Protein AF-A0A800A6G2-F1 (afdb_monomer)

Solvent-accessible surface area (backbone atoms only — not comparable to full-atom values): 13093 Å² total; per-residue (Å²): 135,82,80,78,84,62,74,68,66,66,55,62,75,76,66,74,77,81,80,86,85,76,97,71,86,69,83,71,78,74,73,66,79,80,59,84,44,60,40,28,32,47,77,92,38,82,39,51,41,90,70,74,75,76,64,84,74,12,43,24,78,76,68,32,48,29,29,45,48,84,42,50,35,36,67,46,101,91,44,66,43,62,63,62,49,65,62,49,36,51,49,38,51,52,20,25,57,74,72,68,50,78,75,92,65,54,54,68,55,53,45,49,48,55,53,53,43,38,61,72,43,68,54,45,44,28,36,36,37,45,34,42,30,35,34,54,60,70,90,63,94,70,57,87,83,27,44,68,47,45,39,34,44,50,32,67,64,78,63,86,63,41,71,60,29,71,73,73,50,78,49,68,38,80,36,93,49,61,45,75,46,77,90,82,46,67,71,89,37,49,41,53,47,63,47,55,60,55,49,54,24,42,53,49,16,51,75,72,74,23,78,34,46,45,59,28,38,97,88,69,90

Nearest PDB structures (foldseek):
  6nst-assembly1_B  TM=9.754E-01  e=5.501E-22  Pseudomonas aeruginosa PAO1
  6nst-assembly1_F  TM=9.644E-01  e=7.927E-22  Pseudomonas aeruginosa PAO1
  4whx-assembly1_C  TM=9.785E-01  e=2.371E-21  Burkholderia pseudomallei 576
  6nst-assembly1_D  TM=9.780E-01  e=1.859E-21  Pseudomonas aeruginosa PAO1
  6nst-assembly1_C  TM=9.468E-01  e=1.768E-20  Pseudomonas aeruginosa PAO1

Radius of gyration: 20.14 Å; Cα contacts (8 Å, |Δi|>4): 350; chains: 1; bounding box: 53×49×48 Å

Mean predicted aligned error: 8.99 Å

Foldseek 3Di:
DDDDDDPVVVVVVVDDDDDDDDPDPPPPPCPDDFDFFQWKDKFNDTDGRVVPDADCQFPCNVPLFKAKFKWKWAQDPVFIDTPPLLVRLVLSVVLCVQSVNDDPDDSVRSSVSQVVQCVRRVDRIWIKMKMKGFGDDDDDPDSVGTDIMIMMDITDGDDPRPPCCVVPNWFEDAFPQAQDDPVRGPSSRRGRVSCVSLVVQCVVCVVVVTRHYDHHHPVRD

Structure (mmCIF, N/CA/C/O backbone):
data_AF-A0A800A6G2-F1
#
_entry.id   AF-A0A800A6G2-F1
#
loop_
_atom_site.group_PDB
_atom_site.id
_atom_site.type_symbol
_atom_site.label_atom_id
_atom_site.label_alt_id
_atom_site.label_comp_id
_atom_site.label_asym_id
_atom_site.label_entity_id
_atom_site.label_seq_id
_atom_site.pdbx_PDB_ins_code
_atom_site.Cartn_x
_atom_site.Cartn_y
_atom_site.Cartn_z
_atom_site.occupancy
_atom_site.B_iso_or_equiv
_atom_site.auth_seq_id
_atom_site.auth_comp_id
_atom_site.auth_asym_id
_atom_site.auth_atom_id
_atom_site.pdbx_PDB_model_num
ATOM 1 N N . MET A 1 1 ? -23.386 21.291 -12.838 1.00 38.69 1 MET A N 1
ATOM 2 C CA . MET A 1 1 ? -23.951 20.194 -12.023 1.00 38.69 1 MET A CA 1
ATOM 3 C C . MET A 1 1 ? -24.293 19.035 -12.943 1.00 38.69 1 MET A C 1
ATOM 5 O O . MET A 1 1 ? -25.190 19.186 -13.762 1.00 38.69 1 MET A O 1
ATOM 9 N N . ARG A 1 2 ? -23.548 17.925 -12.886 1.00 32.41 2 ARG A N 1
ATOM 10 C CA . ARG A 1 2 ? -24.001 16.662 -13.493 1.00 32.41 2 ARG A CA 1
ATOM 11 C C . ARG A 1 2 ? -24.970 15.999 -12.506 1.00 32.41 2 ARG A C 1
ATOM 13 O O . ARG A 1 2 ? -24.696 16.072 -11.309 1.00 32.41 2 ARG A O 1
ATOM 20 N N . PRO A 1 3 ? -26.086 15.410 -12.958 1.00 36.97 3 PRO A N 1
ATOM 21 C CA . PRO A 1 3 ? -27.008 14.732 -12.058 1.00 36.97 3 PRO A CA 1
ATOM 22 C C . PRO A 1 3 ? -26.343 13.478 -11.471 1.00 36.97 3 PRO A C 1
ATOM 24 O O . PRO A 1 3 ? -25.541 12.826 -12.143 1.00 36.97 3 PRO A O 1
ATOM 27 N N . ALA A 1 4 ? -26.666 13.163 -10.216 1.00 41.50 4 ALA A N 1
ATOM 28 C CA . ALA A 1 4 ? -26.232 11.932 -9.561 1.00 41.50 4 ALA A CA 1
ATOM 29 C C . ALA A 1 4 ? -26.759 10.698 -10.328 1.00 41.50 4 ALA A C 1
ATOM 31 O O . ALA A 1 4 ? -27.860 10.761 -10.886 1.00 41.50 4 ALA A O 1
ATOM 32 N N . PRO A 1 5 ? -26.017 9.576 -10.386 1.00 40.59 5 PRO A N 1
ATOM 33 C CA . PRO A 1 5 ? -26.485 8.380 -11.076 1.00 40.59 5 PRO A CA 1
ATOM 34 C C . PRO A 1 5 ? -27.732 7.807 -10.390 1.00 40.59 5 PRO A C 1
ATOM 36 O O . PRO A 1 5 ? -27.753 7.608 -9.178 1.00 40.59 5 PRO A O 1
ATOM 39 N N . ASN A 1 6 ? -28.763 7.535 -11.191 1.00 41.91 6 ASN A N 1
ATOM 40 C CA . ASN A 1 6 ? -30.048 6.990 -10.763 1.00 41.91 6 ASN A CA 1
ATOM 41 C C . ASN A 1 6 ? -29.874 5.608 -10.089 1.00 41.91 6 ASN A C 1
ATOM 43 O O . ASN A 1 6 ? -29.235 4.715 -10.654 1.00 41.91 6 ASN A O 1
ATOM 47 N N . GLN A 1 7 ? -30.469 5.420 -8.905 1.00 37.50 7 GLN A N 1
ATOM 48 C CA . GLN A 1 7 ? -30.429 4.185 -8.101 1.00 37.50 7 GLN A CA 1
ATOM 49 C C . GLN A 1 7 ? -30.918 2.944 -8.878 1.00 37.50 7 GLN A C 1
ATOM 51 O O . GLN A 1 7 ? -30.471 1.826 -8.621 1.00 37.50 7 GLN A O 1
ATOM 56 N N . GLU A 1 8 ? -31.757 3.133 -9.899 1.00 33.22 8 GLU A N 1
ATOM 57 C CA . GLU A 1 8 ? -32.246 2.062 -10.778 1.00 33.22 8 GLU A CA 1
ATOM 58 C C . GLU A 1 8 ? -31.156 1.422 -11.658 1.00 33.22 8 GLU A C 1
ATOM 60 O O . GLU A 1 8 ? -31.283 0.258 -12.046 1.00 33.22 8 GLU A O 1
ATOM 65 N N . ALA A 1 9 ? -30.055 2.128 -11.945 1.00 36.53 9 ALA A N 1
ATOM 66 C CA . ALA A 1 9 ? -28.953 1.573 -12.735 1.00 36.53 9 ALA A CA 1
ATOM 67 C C . ALA A 1 9 ? -28.156 0.505 -11.961 1.00 36.53 9 ALA A C 1
ATOM 69 O O . ALA A 1 9 ? -27.652 -0.436 -12.570 1.00 36.53 9 ALA A O 1
ATOM 70 N N . ARG A 1 10 ? -28.096 0.599 -10.621 1.00 33.47 10 ARG A N 1
ATOM 71 C CA . ARG A 1 10 ? -27.435 -0.401 -9.758 1.00 33.47 10 ARG A CA 1
ATOM 72 C C . ARG A 1 10 ? -28.241 -1.701 -9.644 1.00 33.47 10 ARG A C 1
ATOM 74 O O . ARG A 1 10 ? -27.655 -2.775 -9.588 1.00 33.47 10 ARG A O 1
ATOM 81 N N . SER A 1 11 ? -29.571 -1.619 -9.691 1.00 32.25 11 SER A N 1
ATOM 82 C CA . SER A 1 11 ? -30.467 -2.786 -9.623 1.00 32.25 11 SER A CA 1
ATOM 83 C C . SER A 1 11 ? -30.431 -3.645 -10.899 1.00 32.25 11 SER A C 1
ATOM 85 O O . SER A 1 11 ? -30.448 -4.874 -10.833 1.00 32.25 11 SER A O 1
ATOM 87 N N . ARG A 1 12 ? -30.281 -3.027 -12.081 1.00 32.91 12 ARG A N 1
ATOM 88 C CA . ARG A 1 12 ? -30.292 -3.754 -13.367 1.00 32.91 12 ARG A CA 1
ATOM 89 C C . ARG A 1 12 ? -29.090 -4.674 -13.602 1.00 32.91 12 ARG A C 1
ATOM 91 O O . ARG A 1 12 ? -29.231 -5.634 -14.354 1.00 32.91 12 ARG A O 1
ATOM 98 N N . CYS A 1 13 ? -27.948 -4.435 -12.960 1.00 32.25 13 CYS A N 1
ATOM 99 C CA . CYS A 1 13 ? -26.792 -5.334 -13.063 1.00 32.25 13 CYS A CA 1
ATOM 100 C C . CYS A 1 13 ? -26.920 -6.598 -12.193 1.00 32.25 13 CYS A C 1
ATOM 102 O O . CYS A 1 13 ? -26.187 -7.551 -12.427 1.00 32.25 13 CYS A O 1
ATOM 104 N N . MET A 1 14 ? -27.852 -6.638 -11.230 1.00 36.59 14 MET A N 1
ATOM 105 C CA . MET A 1 14 ? -28.010 -7.771 -10.304 1.00 36.59 14 MET A CA 1
ATOM 106 C C . MET A 1 14 ? -29.085 -8.790 -10.722 1.00 36.59 14 MET A C 1
ATOM 108 O O . MET A 1 14 ? -29.272 -9.785 -10.032 1.00 36.59 14 MET A O 1
ATOM 112 N N . GLY A 1 15 ? -29.795 -8.566 -11.836 1.00 28.86 15 GLY A N 1
ATOM 113 C CA . GLY A 1 15 ? -30.972 -9.363 -12.221 1.00 28.86 15 GLY A CA 1
ATOM 114 C C . GLY A 1 15 ? -30.900 -10.093 -13.566 1.00 28.86 15 GLY A C 1
ATOM 115 O O . GLY A 1 15 ? -31.927 -10.574 -14.037 1.00 28.86 15 GLY A O 1
ATOM 116 N N . ALA A 1 16 ? -29.744 -10.158 -14.230 1.00 30.58 16 ALA A N 1
ATOM 117 C CA . ALA A 1 16 ? -29.637 -10.869 -15.504 1.00 30.58 16 ALA A CA 1
ATOM 118 C C . ALA A 1 16 ? -29.360 -12.366 -15.275 1.00 30.58 16 ALA A C 1
ATOM 120 O O . ALA A 1 16 ? -28.217 -12.765 -15.062 1.00 30.58 16 ALA A O 1
ATOM 121 N N . GLU A 1 17 ? -30.403 -13.199 -15.342 1.00 31.16 17 GLU A N 1
ATOM 122 C CA . GLU A 1 17 ? -30.247 -14.653 -15.463 1.00 31.16 17 GLU A CA 1
ATOM 123 C C . GLU A 1 17 ? -29.448 -15.000 -16.736 1.00 31.16 17 GLU A C 1
ATOM 125 O O . GLU A 1 17 ? -29.740 -14.467 -17.817 1.00 31.16 17 GLU A O 1
ATOM 130 N N . PRO A 1 18 ? -28.444 -15.893 -16.658 1.00 37.25 18 PRO A N 1
ATOM 131 C CA . PRO A 1 18 ? -27.658 -16.268 -17.820 1.00 37.25 18 PRO A CA 1
ATOM 132 C C . PRO A 1 18 ? -28.516 -17.104 -18.772 1.00 37.25 18 PRO A C 1
ATOM 134 O O . PRO A 1 18 ? -28.924 -18.225 -18.464 1.00 37.25 18 PRO A O 1
ATOM 137 N N . ARG A 1 19 ? -28.769 -16.556 -19.966 1.00 32.03 19 ARG A N 1
ATOM 138 C CA . ARG A 1 19 ? -29.317 -17.321 -21.087 1.00 32.03 19 ARG A CA 1
ATOM 139 C C . ARG A 1 19 ? -28.370 -18.482 -21.394 1.00 32.03 19 ARG A C 1
ATOM 141 O O . ARG A 1 19 ? -27.174 -18.300 -21.600 1.00 32.03 19 ARG A O 1
ATOM 148 N N . THR A 1 20 ? -28.953 -19.668 -21.391 1.00 39.38 20 THR A N 1
ATOM 149 C CA . THR A 1 20 ? -28.377 -20.974 -21.697 1.00 39.38 20 THR A CA 1
ATOM 150 C C . THR A 1 20 ? -27.464 -20.966 -22.928 1.00 39.38 20 THR A C 1
ATOM 152 O O . THR A 1 20 ? -27.876 -20.538 -24.003 1.00 39.38 20 THR A O 1
ATOM 155 N N . GLY A 1 21 ? -26.259 -21.538 -22.785 1.00 33.97 21 GLY A N 1
ATOM 156 C CA . GLY A 1 21 ? -25.499 -22.062 -23.927 1.00 33.97 21 GLY A CA 1
ATOM 157 C C . GLY A 1 21 ? -24.006 -21.738 -24.010 1.00 33.97 21 GLY A C 1
ATOM 158 O O . GLY A 1 21 ? -23.583 -21.251 -25.046 1.00 33.97 21 GLY A O 1
ATOM 159 N N . PHE A 1 22 ? -23.204 -22.042 -22.983 1.00 29.75 22 PHE A N 1
ATOM 160 C CA . PHE A 1 22 ? -21.842 -22.595 -23.133 1.00 29.75 22 PHE A CA 1
ATOM 161 C C . PHE A 1 22 ? -21.322 -22.993 -21.744 1.00 29.75 22 PHE A C 1
ATOM 163 O O . PHE A 1 22 ? -21.203 -22.150 -20.857 1.00 29.75 22 PHE A O 1
ATOM 170 N N . LEU A 1 23 ? -21.053 -24.282 -21.525 1.00 31.72 23 LEU A N 1
ATOM 171 C CA . LEU A 1 23 ? -20.482 -24.780 -20.273 1.00 31.72 23 LEU A CA 1
ATOM 172 C C . LEU A 1 23 ? -18.982 -24.433 -20.243 1.00 31.72 23 LEU A C 1
ATOM 174 O O . LEU A 1 23 ? -18.137 -25.211 -20.671 1.00 31.72 23 LEU A O 1
ATOM 178 N N . LEU A 1 24 ? -18.656 -23.236 -19.766 1.00 28.56 24 LEU A N 1
ATOM 179 C CA . LEU A 1 24 ? -17.327 -22.892 -19.271 1.00 28.56 24 LEU A CA 1
ATOM 180 C C . LEU A 1 24 ? -17.434 -22.906 -17.749 1.00 28.56 24 LEU A C 1
ATOM 182 O O . LEU A 1 24 ? -17.900 -21.943 -17.144 1.00 28.56 24 LEU A O 1
ATOM 186 N N . SER A 1 25 ? -17.041 -24.016 -17.122 1.00 27.62 25 SER A N 1
ATOM 187 C CA . SER A 1 25 ? -16.800 -24.054 -15.680 1.00 27.62 25 SER A CA 1
ATOM 188 C C . SER A 1 25 ? -15.537 -23.244 -15.383 1.00 27.62 25 SER A C 1
ATOM 190 O O . SER A 1 25 ? -14.464 -23.791 -15.138 1.00 27.62 25 SER A O 1
ATOM 192 N N . VAL A 1 26 ? -15.647 -21.921 -15.465 1.00 30.41 26 VAL A N 1
ATOM 193 C CA . VAL A 1 26 ? -14.684 -21.035 -14.827 1.00 30.41 26 VAL A CA 1
ATOM 194 C C . VAL A 1 26 ? -14.946 -21.200 -13.341 1.00 30.41 26 VAL A C 1
ATOM 196 O O . VAL A 1 26 ? -15.990 -20.785 -12.839 1.00 30.41 26 VAL A O 1
ATOM 199 N N . VAL A 1 27 ? -14.022 -21.855 -12.642 1.00 31.64 27 VAL A N 1
ATOM 200 C CA . VAL A 1 27 ? -13.899 -21.709 -11.194 1.00 31.64 27 VAL A CA 1
ATOM 201 C C . VAL A 1 27 ? -13.571 -20.236 -10.974 1.00 31.64 27 VAL A C 1
ATOM 203 O O . VAL A 1 27 ? -12.420 -19.812 -11.025 1.00 31.64 27 VAL A O 1
ATOM 206 N N . ALA A 1 28 ? -14.613 -19.418 -10.866 1.00 32.59 28 ALA A N 1
ATOM 207 C CA . ALA A 1 28 ? -14.490 -18.038 -10.467 1.00 32.59 28 ALA A CA 1
ATOM 208 C C . ALA A 1 28 ? -14.081 -18.080 -8.998 1.00 32.59 28 ALA A C 1
ATOM 210 O O . ALA A 1 28 ? -14.921 -18.239 -8.112 1.00 32.59 28 ALA A O 1
ATOM 211 N N . TYR A 1 29 ? -12.780 -17.980 -8.734 1.00 36.66 29 TYR A N 1
ATOM 212 C CA . TYR A 1 29 ? -12.320 -17.537 -7.432 1.00 36.66 29 TYR A CA 1
ATOM 213 C C . TYR A 1 29 ? -12.916 -16.148 -7.232 1.00 36.66 29 TYR A C 1
ATOM 215 O O . TYR A 1 29 ? -12.439 -15.160 -7.788 1.00 36.66 29 TYR A O 1
ATOM 223 N N . SER A 1 30 ? -14.027 -16.094 -6.503 1.00 40.12 30 SER A N 1
ATOM 224 C CA . SER A 1 30 ? -14.614 -14.858 -6.021 1.00 40.12 30 SER A CA 1
ATOM 225 C C . SER A 1 30 ? -13.627 -14.252 -5.028 1.00 40.12 30 SER A C 1
ATOM 227 O O . SER A 1 30 ? -13.769 -14.414 -3.817 1.00 40.12 30 SER A O 1
ATOM 229 N N . LEU A 1 31 ? -12.622 -13.536 -5.534 1.00 47.44 31 LEU A N 1
ATOM 230 C CA . LEU A 1 31 ? -12.112 -12.373 -4.827 1.00 47.44 31 LEU A CA 1
ATOM 231 C C . LEU A 1 31 ? -13.329 -11.455 -4.693 1.00 47.44 31 LEU A C 1
ATOM 233 O O . LEU A 1 31 ? -13.705 -10.778 -5.647 1.00 47.44 31 LEU A O 1
ATOM 237 N N . GLY A 1 32 ? -14.034 -11.587 -3.565 1.00 54.97 32 GLY A N 1
ATOM 238 C CA . GLY A 1 32 ? -15.263 -10.854 -3.300 1.00 54.97 32 GLY A CA 1
ATOM 239 C C . GLY A 1 32 ? -15.021 -9.368 -3.517 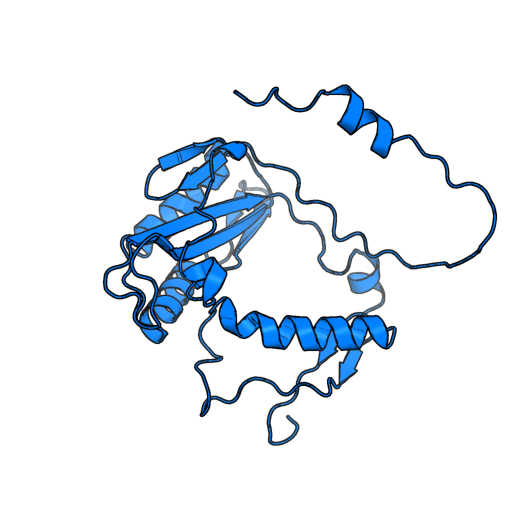1.00 54.97 32 GLY A C 1
ATOM 240 O O . GLY A 1 32 ? -13.933 -8.859 -3.228 1.00 54.97 32 GLY A O 1
ATOM 241 N N . TRP A 1 33 ? -16.021 -8.689 -4.069 1.00 60.97 33 TRP A N 1
ATOM 242 C CA . TRP A 1 33 ? -16.004 -7.237 -4.137 1.00 60.97 33 TRP A CA 1
ATOM 243 C C . TRP A 1 33 ? -15.745 -6.686 -2.733 1.00 60.97 33 TRP A C 1
ATOM 245 O O . TRP A 1 33 ? -16.233 -7.229 -1.743 1.00 60.97 33 TRP A O 1
ATOM 255 N N . MET A 1 34 ? -14.909 -5.653 -2.646 1.00 72.69 34 MET A N 1
ATOM 256 C CA . MET A 1 34 ? -14.645 -4.999 -1.371 1.00 72.69 34 MET A CA 1
ATOM 257 C C . MET A 1 34 ? -15.936 -4.333 -0.903 1.00 72.69 34 MET A C 1
ATOM 259 O O . MET A 1 34 ? -16.447 -3.447 -1.588 1.00 72.69 34 MET A O 1
ATOM 263 N N . GLU A 1 35 ? -16.443 -4.760 0.249 1.00 80.50 35 GLU A N 1
ATOM 264 C CA . GLU A 1 35 ? -17.563 -4.085 0.894 1.00 80.50 35 GLU A CA 1
ATOM 265 C C . GLU A 1 35 ? -17.062 -2.765 1.501 1.00 80.50 35 GLU A C 1
ATOM 267 O O . GLU A 1 35 ? -16.052 -2.778 2.218 1.00 80.50 35 GLU A O 1
ATOM 272 N N . PRO A 1 36 ? -17.716 -1.625 1.208 1.00 77.38 36 PRO A N 1
ATOM 273 C CA . PRO A 1 36 ? -17.354 -0.346 1.804 1.00 77.38 36 PRO A CA 1
ATOM 274 C C . PRO A 1 36 ? -17.451 -0.406 3.331 1.00 77.38 36 PRO A C 1
ATOM 276 O O . PRO A 1 36 ? -18.461 -0.856 3.873 1.00 77.38 36 PRO A O 1
ATOM 279 N N . ALA A 1 37 ? -16.424 0.077 4.031 1.00 89.50 37 ALA A N 1
ATOM 280 C CA . ALA A 1 37 ? -16.547 0.380 5.455 1.00 89.50 37 ALA A CA 1
ATOM 281 C C . ALA A 1 37 ? -17.200 1.759 5.657 1.00 89.50 37 ALA A C 1
ATOM 283 O O . ALA A 1 37 ? -17.485 2.472 4.698 1.00 89.50 37 ALA A O 1
ATOM 284 N N . SER A 1 38 ? -17.454 2.151 6.907 1.00 95.00 38 SER A N 1
ATOM 285 C CA . SER A 1 38 ? -18.063 3.456 7.208 1.00 95.00 38 SER A CA 1
ATOM 286 C C . SER A 1 38 ? -17.086 4.628 7.039 1.00 95.00 38 SER A C 1
ATOM 288 O O . SER A 1 38 ? -17.496 5.705 6.608 1.00 95.00 38 SER A O 1
ATOM 290 N N . HIS A 1 39 ? -15.802 4.418 7.347 1.00 98.00 39 HIS A N 1
ATOM 291 C CA . HIS A 1 39 ? -14.786 5.469 7.387 1.00 98.00 39 HIS A CA 1
ATOM 292 C C . HIS A 1 39 ? -13.466 5.046 6.735 1.00 98.00 39 HIS A C 1
ATOM 294 O O . HIS A 1 39 ? -13.151 3.859 6.621 1.00 98.00 39 HIS A O 1
ATOM 300 N N . ILE A 1 40 ? -12.681 6.054 6.368 1.00 98.19 40 ILE A N 1
ATOM 301 C CA . ILE A 1 40 ? -11.259 5.996 6.028 1.00 98.19 40 ILE A CA 1
ATOM 302 C C . ILE A 1 40 ? -10.536 6.959 6.967 1.00 98.19 40 ILE A C 1
ATOM 304 O O . ILE A 1 40 ? -11.069 8.013 7.307 1.00 98.19 40 ILE A O 1
ATOM 308 N N . TRP A 1 41 ? -9.320 6.619 7.384 1.00 98.69 41 TRP A N 1
ATOM 309 C CA . TRP A 1 41 ? -8.450 7.595 8.035 1.00 98.69 41 TRP A CA 1
ATOM 310 C C . TRP A 1 41 ? -7.609 8.295 6.966 1.00 98.69 41 TRP A C 1
ATOM 312 O O . TRP A 1 41 ? -6.986 7.626 6.140 1.00 98.69 41 TRP A O 1
ATOM 322 N N . SER A 1 42 ? -7.589 9.623 6.960 1.00 98.44 42 SER A N 1
ATOM 323 C CA . SER A 1 42 ? -6.904 10.448 5.967 1.00 98.44 42 SER A CA 1
ATOM 324 C C . SER A 1 42 ? -6.243 11.638 6.649 1.00 98.44 42 SER A C 1
ATOM 326 O O . SER A 1 42 ? -6.937 12.510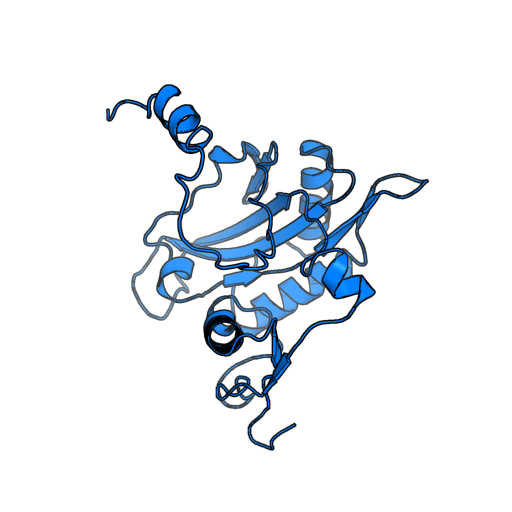 7.160 1.00 98.44 42 SER A O 1
ATOM 328 N N . ASP A 1 43 ? -4.909 11.674 6.643 1.00 98.06 43 ASP A N 1
ATOM 329 C CA . ASP A 1 43 ? -4.095 12.786 7.154 1.00 98.06 43 ASP A CA 1
ATOM 330 C C . ASP A 1 43 ? -4.568 13.359 8.506 1.00 98.06 43 ASP A C 1
ATOM 332 O O . ASP A 1 43 ? -4.687 14.570 8.682 1.00 98.06 43 ASP A O 1
ATOM 336 N N . GLY A 1 44 ? -4.795 12.482 9.486 1.00 98.00 44 GLY A N 1
ATOM 337 C CA . GLY A 1 44 ? -5.159 12.872 10.853 1.00 98.00 44 GLY A CA 1
ATOM 338 C C . GLY A 1 44 ? -6.653 12.813 11.158 1.00 98.00 44 GLY A C 1
ATOM 339 O O . GLY A 1 44 ? -7.023 12.869 12.329 1.00 98.00 44 GLY A O 1
ATOM 340 N N . GLU A 1 45 ? -7.509 12.651 10.148 1.00 98.31 45 GLU A N 1
ATOM 341 C CA . GLU A 1 45 ? -8.964 12.696 10.309 1.00 98.31 45 GLU A CA 1
ATOM 342 C C . GLU A 1 45 ? -9.642 11.389 9.881 1.00 98.31 45 GLU A C 1
ATOM 344 O O . GLU A 1 45 ? -9.226 10.727 8.932 1.00 98.31 45 GLU A O 1
ATOM 349 N N . LEU A 1 46 ? -10.725 11.022 10.572 1.00 98.62 46 LEU A N 1
ATOM 350 C CA . LEU A 1 46 ? -11.650 9.988 10.112 1.00 98.62 46 LEU A CA 1
ATOM 351 C C . LEU A 1 46 ? -12.707 10.643 9.226 1.00 98.62 46 LEU A C 1
ATOM 353 O O . LEU A 1 46 ? -13.498 11.458 9.698 1.00 98.62 46 LEU A O 1
ATOM 357 N N . ILE A 1 47 ? -12.731 10.258 7.958 1.00 98.44 47 ILE A N 1
ATOM 358 C CA . ILE A 1 47 ? -13.668 10.771 6.960 1.00 98.44 47 ILE A CA 1
ATOM 359 C C . ILE A 1 47 ? -14.607 9.654 6.492 1.00 98.44 47 ILE A C 1
ATOM 361 O O . ILE A 1 47 ? -14.230 8.479 6.568 1.00 98.44 47 ILE A O 1
ATOM 365 N N . PRO A 1 48 ? -15.815 9.975 5.998 1.00 97.75 48 PRO A N 1
ATOM 366 C CA . PRO A 1 48 ? -16.671 8.993 5.343 1.00 97.75 48 PRO A CA 1
ATOM 367 C C . PRO A 1 48 ? -15.934 8.280 4.206 1.00 97.75 48 PRO A C 1
ATOM 369 O O . PRO A 1 48 ? -15.149 8.890 3.482 1.00 97.75 48 PRO A O 1
ATOM 372 N N . TRP A 1 49 ? -16.205 6.988 4.024 1.00 95.06 49 TRP A N 1
ATOM 373 C CA . TRP A 1 49 ? -15.522 6.166 3.016 1.00 95.06 49 TRP A CA 1
ATOM 374 C C . TRP A 1 49 ? -15.525 6.772 1.607 1.00 95.06 49 TRP A C 1
ATOM 376 O O . TRP A 1 49 ? -14.493 6.795 0.939 1.00 95.06 49 TRP A O 1
ATOM 386 N N . ASP A 1 50 ? -16.671 7.291 1.168 1.00 95.00 50 ASP A N 1
ATOM 387 C CA . ASP A 1 50 ? -16.843 7.850 -0.178 1.00 95.00 50 ASP A CA 1
ATOM 388 C C . ASP A 1 50 ? -16.135 9.206 -0.375 1.00 95.00 50 ASP A C 1
ATOM 390 O O . ASP A 1 50 ? -15.936 9.631 -1.515 1.00 95.00 50 ASP A O 1
ATOM 394 N N . ASP A 1 51 ? -15.714 9.863 0.711 1.00 97.38 51 ASP A N 1
ATOM 395 C CA . ASP A 1 51 ? -15.011 11.150 0.667 1.00 97.38 51 ASP A CA 1
ATOM 396 C C . ASP A 1 51 ? -13.490 10.980 0.496 1.00 97.38 51 ASP A C 1
ATOM 398 O O . ASP A 1 51 ? -12.780 11.946 0.194 1.00 97.38 51 ASP A O 1
ATOM 402 N N . ALA A 1 52 ? -12.977 9.749 0.623 1.00 96.12 52 ALA A N 1
ATOM 403 C CA . ALA A 1 52 ? -11.572 9.416 0.410 1.00 96.12 52 ALA A CA 1
ATOM 404 C C . ALA A 1 52 ? -11.195 9.517 -1.078 1.00 96.12 52 ALA A C 1
ATOM 406 O O . ALA A 1 52 ? -11.209 8.543 -1.835 1.00 96.12 52 ALA A O 1
ATOM 407 N N . THR A 1 53 ? -10.853 10.729 -1.508 1.00 95.75 53 THR A N 1
ATOM 408 C CA . THR A 1 53 ? -10.550 11.052 -2.903 1.00 95.75 53 THR A CA 1
ATOM 409 C C . THR A 1 53 ? -9.093 11.459 -3.093 1.00 95.75 53 THR A C 1
ATOM 411 O O . THR A 1 53 ? -8.464 12.066 -2.231 1.00 95.75 53 THR A O 1
ATOM 414 N N . VAL A 1 54 ? -8.548 11.141 -4.269 1.00 95.62 54 VAL A N 1
ATOM 415 C CA . VAL A 1 54 ? -7.236 11.614 -4.725 1.00 95.62 54 VAL A CA 1
ATOM 416 C C . VAL A 1 54 ? -7.378 12.231 -6.108 1.00 95.62 54 VAL A C 1
ATOM 418 O O . VAL A 1 54 ? -8.171 11.772 -6.934 1.00 95.62 54 VAL A O 1
ATOM 421 N N . HIS A 1 55 ? -6.601 13.275 -6.390 1.00 96.19 55 HIS A N 1
ATOM 422 C CA . HIS A 1 55 ? -6.621 13.880 -7.715 1.00 96.19 55 HIS A CA 1
ATOM 423 C C . HIS A 1 55 ? -6.057 12.904 -8.761 1.00 96.19 55 HIS A C 1
ATOM 425 O O . HIS A 1 55 ? -5.058 12.227 -8.528 1.00 96.19 55 HIS A O 1
ATOM 431 N N . PHE A 1 56 ? -6.651 12.861 -9.956 1.00 95.56 56 PHE A N 1
ATOM 432 C CA . PHE A 1 56 ? -6.190 11.980 -11.040 1.00 95.56 56 PHE A CA 1
ATOM 433 C C . PHE A 1 56 ? -4.719 12.229 -11.432 1.00 95.56 56 PHE A C 1
ATOM 435 O O . PHE A 1 56 ? -3.998 11.314 -11.811 1.00 95.56 56 PHE A O 1
ATOM 442 N N . LEU A 1 57 ? -4.249 13.470 -11.304 1.00 95.75 57 LEU A N 1
ATOM 443 C CA . LEU A 1 57 ? -2.855 13.849 -11.575 1.00 95.75 57 LEU A CA 1
ATOM 444 C C . LEU A 1 57 ? -1.915 13.685 -10.366 1.00 95.75 57 LEU A C 1
ATOM 446 O O . LEU A 1 57 ? -0.805 14.208 -10.398 1.00 95.75 57 LEU A O 1
ATOM 450 N N . SER A 1 58 ? -2.334 12.997 -9.300 1.00 96.81 58 SER A N 1
ATOM 451 C CA . SER A 1 58 ? -1.441 12.684 -8.181 1.00 96.81 58 SER A CA 1
ATOM 452 C C . SER A 1 58 ? -0.229 11.890 -8.660 1.00 96.81 58 SER A C 1
ATOM 454 O O . SER A 1 58 ? -0.365 10.922 -9.412 1.00 96.81 58 SER A O 1
ATOM 456 N N . HIS A 1 59 ? 0.955 12.271 -8.188 1.00 97.69 59 HIS A N 1
ATOM 457 C CA . HIS A 1 59 ? 2.224 11.703 -8.636 1.00 97.69 59 HIS A CA 1
ATOM 458 C C . HIS A 1 59 ? 2.279 10.184 -8.428 1.00 97.69 59 HIS A C 1
ATOM 460 O O . HIS A 1 59 ? 2.721 9.446 -9.306 1.00 97.69 59 HIS A O 1
ATOM 466 N N . ALA A 1 60 ? 1.733 9.689 -7.315 1.00 97.19 60 ALA A N 1
ATOM 467 C CA . ALA A 1 60 ? 1.647 8.261 -7.040 1.00 97.19 60 ALA A CA 1
ATOM 468 C C . ALA A 1 60 ? 0.856 7.470 -8.092 1.00 97.19 60 ALA A C 1
ATOM 470 O O . ALA A 1 60 ? 1.249 6.350 -8.416 1.00 97.19 60 ALA A O 1
ATOM 471 N N . LEU A 1 61 ? -0.209 8.048 -8.660 1.00 96.19 61 LEU A N 1
ATOM 472 C CA . LEU A 1 61 ? -1.008 7.386 -9.694 1.00 96.19 61 LEU A CA 1
ATOM 473 C C . LEU A 1 61 ? -0.271 7.329 -11.040 1.00 96.19 61 LEU A C 1
ATOM 475 O O . LEU A 1 61 ? -0.472 6.393 -11.807 1.00 96.19 61 LEU A O 1
ATOM 479 N N . GLN A 1 62 ? 0.594 8.307 -11.313 1.00 95.88 62 GLN A N 1
ATOM 480 C CA . GLN A 1 62 ? 1.323 8.415 -12.580 1.00 95.88 62 GLN A CA 1
ATOM 481 C C . GLN A 1 62 ? 2.667 7.670 -12.560 1.00 95.88 62 GLN A C 1
ATOM 483 O O . GLN A 1 62 ? 3.077 7.108 -13.573 1.00 95.88 62 GLN A O 1
ATOM 488 N N . TYR A 1 63 ? 3.343 7.637 -11.407 1.00 96.00 63 TYR A N 1
ATOM 489 C CA . TYR A 1 63 ? 4.730 7.172 -11.283 1.00 96.00 63 TYR A CA 1
ATOM 490 C C . TYR A 1 63 ? 4.932 6.062 -10.236 1.00 96.00 63 TYR A C 1
ATOM 492 O O . TYR A 1 63 ? 6.060 5.630 -10.012 1.00 96.00 63 TYR A O 1
ATOM 500 N N . GLY A 1 64 ? 3.874 5.583 -9.570 1.00 95.94 64 GLY A N 1
ATOM 501 C CA . GLY A 1 64 ? 3.975 4.496 -8.583 1.00 95.94 64 GLY A CA 1
ATOM 502 C C . GLY A 1 64 ? 4.710 4.878 -7.291 1.00 95.94 64 GLY A C 1
ATOM 503 O O . GLY A 1 64 ? 5.236 4.010 -6.587 1.00 95.94 64 GLY A O 1
ATOM 504 N N . THR A 1 65 ? 4.770 6.172 -6.970 1.00 96.75 65 THR A N 1
ATOM 505 C CA . THR A 1 65 ? 5.487 6.721 -5.808 1.00 96.75 65 THR A CA 1
ATOM 506 C C . THR A 1 65 ? 4.647 6.675 -4.533 1.00 96.75 65 THR A C 1
ATOM 508 O O . THR A 1 65 ? 4.222 7.700 -3.989 1.00 96.75 65 THR A O 1
ATOM 511 N N . ALA A 1 66 ? 4.392 5.455 -4.078 1.00 98.12 66 ALA A N 1
ATOM 512 C CA . ALA A 1 66 ? 3.738 5.173 -2.809 1.00 98.12 66 ALA A CA 1
ATOM 513 C C . ALA A 1 66 ? 4.347 3.942 -2.146 1.00 98.12 66 ALA A C 1
ATOM 515 O O . ALA A 1 66 ? 4.763 3.012 -2.842 1.00 98.12 66 ALA A O 1
ATOM 516 N N . VAL A 1 67 ? 4.308 3.894 -0.820 1.00 98.69 67 VAL A N 1
ATOM 517 C CA . VAL A 1 67 ? 4.568 2.698 -0.009 1.00 98.69 67 VAL A CA 1
ATOM 518 C C . VAL A 1 67 ? 3.316 2.336 0.769 1.00 98.69 67 VAL A C 1
ATOM 520 O O . VAL A 1 67 ? 2.490 3.199 1.054 1.00 98.69 67 VAL A O 1
ATOM 523 N N . PHE A 1 68 ? 3.134 1.059 1.083 1.00 98.69 68 PHE A N 1
ATOM 524 C CA . PHE A 1 68 ? 1.925 0.605 1.762 1.00 98.69 68 PHE A CA 1
ATOM 525 C C . PHE A 1 68 ? 2.192 -0.576 2.679 1.00 98.69 68 PHE A C 1
ATOM 527 O O . PHE A 1 68 ? 3.204 -1.259 2.551 1.00 98.69 68 PHE A O 1
ATOM 534 N N . GLU A 1 69 ? 1.225 -0.869 3.541 1.00 98.38 69 GLU A N 1
ATOM 535 C CA . GLU A 1 69 ? 1.232 -2.045 4.399 1.00 98.38 69 GLU A CA 1
ATOM 536 C C . GLU A 1 69 ? 0.005 -2.934 4.223 1.00 98.38 69 GLU A C 1
ATOM 538 O O . GLU A 1 69 ? -0.976 -2.599 3.562 1.00 98.38 69 GLU A O 1
ATOM 543 N N . GLY A 1 70 ? 0.109 -4.143 4.759 1.00 96.88 70 GLY A N 1
ATOM 544 C CA . GLY A 1 70 ? -0.953 -5.128 4.750 1.00 96.88 70 GLY A CA 1
ATOM 545 C C . GLY A 1 70 ? -1.060 -5.798 6.097 1.00 96.88 70 GLY A C 1
ATOM 546 O O . GLY A 1 70 ? -0.224 -6.641 6.414 1.00 96.88 70 GLY A O 1
ATOM 547 N N . ILE A 1 71 ? -2.079 -5.425 6.863 1.00 97.75 71 ILE A N 1
ATOM 548 C CA . ILE A 1 71 ? -2.204 -5.797 8.271 1.00 97.75 71 ILE A CA 1
ATOM 549 C C . ILE A 1 71 ? -3.523 -6.537 8.471 1.00 97.75 71 ILE A C 1
ATOM 551 O O . ILE A 1 71 ? -4.525 -6.231 7.824 1.00 97.75 71 ILE A O 1
ATOM 555 N N . ARG A 1 72 ? -3.528 -7.535 9.355 1.00 96.19 72 ARG A N 1
ATOM 556 C CA . ARG A 1 72 ? -4.720 -8.322 9.678 1.00 96.19 72 ARG A CA 1
ATOM 557 C C . ARG A 1 72 ? -5.176 -8.042 11.103 1.00 96.19 72 ARG A C 1
ATOM 559 O O . ARG A 1 72 ? -4.378 -8.126 12.037 1.00 96.19 72 ARG A O 1
ATOM 566 N N . ALA A 1 73 ? -6.468 -7.772 11.235 1.00 96.19 73 ALA A N 1
ATOM 567 C CA . ALA A 1 73 ? -7.193 -7.768 12.492 1.00 96.19 73 ALA A CA 1
ATOM 568 C C . ALA A 1 73 ? -8.078 -9.016 12.580 1.00 96.19 73 ALA A C 1
ATOM 570 O O . ALA A 1 73 ? -8.723 -9.414 11.599 1.00 96.19 73 ALA A O 1
ATOM 571 N N . TYR A 1 74 ? -8.094 -9.632 13.752 1.00 95.31 74 TYR A N 1
ATOM 572 C CA . TYR A 1 74 ? -8.792 -10.879 14.021 1.00 95.31 74 TYR A CA 1
ATOM 573 C C . TYR A 1 74 ? -9.785 -10.686 15.153 1.00 95.31 74 TYR A C 1
ATOM 575 O O . TYR A 1 74 ? -9.474 -10.017 16.138 1.00 95.31 74 TYR A O 1
ATOM 583 N N . ASP A 1 75 ? -10.937 -11.328 15.011 1.00 95.50 75 ASP A N 1
ATOM 584 C CA . ASP A 1 75 ? -11.877 -11.480 16.108 1.00 95.50 75 ASP A CA 1
ATOM 585 C C . ASP A 1 75 ? -11.305 -12.510 17.086 1.00 95.50 75 ASP A C 1
ATOM 587 O O . ASP A 1 75 ? -10.852 -13.588 16.680 1.00 95.50 75 ASP A O 1
ATOM 591 N N . THR A 1 76 ? -11.259 -12.158 18.366 1.00 95.94 76 THR A N 1
ATOM 592 C CA . THR A 1 76 ? -10.715 -13.012 19.423 1.00 95.94 76 THR A CA 1
ATOM 593 C C . THR A 1 76 ? -11.666 -13.027 20.617 1.00 95.94 76 THR A C 1
ATOM 595 O O . THR A 1 76 ? -12.481 -12.116 20.759 1.00 95.94 76 THR A O 1
ATOM 598 N N . PRO A 1 77 ? -11.552 -14.008 21.533 1.00 96.12 77 PRO A N 1
ATOM 599 C CA . PRO A 1 77 ? -12.385 -14.044 22.736 1.00 96.12 77 PRO A CA 1
ATOM 600 C C . PRO A 1 77 ? -12.301 -12.787 23.622 1.00 96.12 77 PRO A C 1
ATOM 602 O O . PRO A 1 77 ? -13.205 -12.551 24.418 1.00 96.12 77 PRO A O 1
ATOM 605 N N . GLU A 1 78 ? -11.234 -11.992 23.495 1.00 94.88 78 GLU A N 1
ATOM 606 C CA . GLU A 1 78 ? -11.003 -10.753 24.255 1.00 94.88 78 GLU A CA 1
ATOM 607 C C . GLU A 1 78 ? -11.353 -9.484 23.449 1.00 94.88 78 GLU A C 1
ATOM 609 O O . GLU A 1 78 ? -11.169 -8.366 23.929 1.00 94.88 78 GLU A O 1
ATOM 614 N N . GLY A 1 79 ? -11.881 -9.649 22.231 1.00 93.75 79 GLY A N 1
ATOM 615 C CA . GLY A 1 79 ? -12.181 -8.581 21.279 1.00 93.75 79 GLY A CA 1
ATOM 616 C C . GLY A 1 79 ? -11.219 -8.547 20.089 1.00 93.75 79 GLY A C 1
ATOM 617 O O . GLY A 1 79 ? -10.349 -9.405 19.930 1.00 93.75 79 GLY A O 1
ATOM 618 N N . THR A 1 80 ? -11.379 -7.548 19.223 1.00 95.50 80 THR A N 1
ATOM 619 C CA . THR A 1 80 ? -10.561 -7.390 18.014 1.00 95.50 80 THR A CA 1
ATOM 620 C C . THR A 1 80 ? -9.084 -7.188 18.353 1.00 95.50 80 THR A C 1
ATOM 622 O O . THR A 1 80 ? -8.728 -6.234 19.044 1.00 95.50 80 THR A O 1
ATOM 625 N N . ALA A 1 81 ? -8.207 -8.026 17.796 1.00 96.69 81 ALA A N 1
ATOM 626 C CA . ALA A 1 81 ? -6.759 -7.918 17.958 1.00 96.69 81 ALA A CA 1
ATOM 627 C C . ALA A 1 81 ? -6.053 -7.726 16.609 1.00 96.69 81 ALA A C 1
ATOM 629 O O . ALA A 1 81 ? -6.306 -8.452 15.645 1.00 96.69 81 ALA A O 1
ATOM 630 N N . VAL A 1 82 ? -5.121 -6.772 16.545 1.00 97.81 82 VAL A N 1
ATOM 631 C CA . VAL A 1 82 ? -4.287 -6.530 15.360 1.00 97.81 82 VAL A CA 1
ATOM 632 C C . VAL A 1 82 ? -2.959 -7.260 15.516 1.00 97.81 82 VAL A C 1
ATOM 634 O O . VAL A 1 82 ? -2.230 -7.052 16.485 1.00 97.81 82 VAL A O 1
ATOM 637 N N . PHE A 1 83 ? -2.625 -8.126 14.563 1.00 97.56 83 PHE A N 1
ATOM 638 C CA . PHE A 1 83 ? -1.402 -8.916 14.651 1.00 97.56 83 PHE A CA 1
ATOM 639 C C . PHE A 1 83 ? -0.169 -8.059 14.342 1.00 97.56 83 PHE A C 1
ATOM 641 O O . PHE A 1 83 ? -0.005 -7.608 13.210 1.00 97.56 83 PHE A O 1
ATOM 648 N N . ARG A 1 84 ? 0.711 -7.887 15.342 1.00 98.25 84 ARG A N 1
ATOM 649 C CA . ARG A 1 84 ? 2.027 -7.226 15.215 1.00 98.25 84 ARG A CA 1
ATOM 650 C C . ARG A 1 84 ? 1.966 -5.832 14.578 1.00 98.25 84 ARG A C 1
ATOM 652 O O . ARG A 1 84 ? 2.767 -5.504 13.703 1.00 98.25 84 ARG A O 1
ATOM 659 N N . LEU A 1 85 ? 0.974 -5.038 14.989 1.00 98.69 85 LEU A N 1
ATOM 660 C CA . LEU A 1 85 ? 0.689 -3.717 14.419 1.00 98.69 85 LEU A CA 1
ATOM 661 C C . LEU A 1 85 ? 1.941 -2.828 14.360 1.00 98.69 85 LEU A C 1
ATOM 663 O O . LEU A 1 85 ? 2.304 -2.368 13.280 1.00 98.69 85 LEU A O 1
ATOM 667 N N . HIS A 1 86 ? 2.648 -2.694 15.482 1.00 98.69 86 HIS A N 1
ATOM 668 C CA . HIS A 1 86 ? 3.826 -1.835 15.568 1.00 98.69 86 HIS A CA 1
ATOM 669 C C . HIS A 1 86 ? 4.931 -2.249 14.583 1.00 98.69 86 HIS A C 1
ATOM 671 O O . HIS A 1 86 ? 5.527 -1.413 13.907 1.00 98.69 86 HIS A O 1
ATOM 677 N N . GLU A 1 87 ? 5.187 -3.551 14.414 1.00 98.75 87 GLU A N 1
ATOM 678 C CA . GLU A 1 87 ? 6.196 -4.013 13.455 1.00 98.75 87 GLU A CA 1
ATOM 679 C C . GLU A 1 87 ? 5.776 -3.832 11.994 1.00 98.75 87 GLU A C 1
ATOM 681 O O . GLU A 1 87 ? 6.637 -3.654 11.129 1.00 98.75 87 GLU A O 1
ATOM 686 N N . HIS A 1 88 ? 4.473 -3.847 11.704 1.00 98.75 88 HIS A N 1
ATOM 687 C CA . HIS A 1 88 ? 3.973 -3.436 10.396 1.00 98.75 88 HIS A CA 1
ATOM 688 C C . HIS A 1 88 ? 4.241 -1.944 10.152 1.00 98.75 88 HIS A C 1
ATOM 690 O O . HIS A 1 88 ? 4.791 -1.600 9.105 1.00 98.75 88 HIS A O 1
ATOM 696 N N . SER A 1 89 ? 3.944 -1.073 11.117 1.00 98.75 89 SER A N 1
ATOM 697 C CA . SER A 1 89 ? 4.187 0.372 11.005 1.00 98.75 89 SER A CA 1
ATOM 698 C C . SER A 1 89 ? 5.680 0.713 10.895 1.00 98.75 89 SER A C 1
ATOM 700 O O . SER A 1 89 ? 6.063 1.519 10.048 1.00 98.75 89 SER A O 1
ATOM 702 N N . LEU A 1 90 ? 6.556 0.014 11.627 1.00 98.75 90 LEU A N 1
ATOM 703 C CA . LEU A 1 90 ? 8.012 0.114 11.452 1.00 98.75 90 LEU A CA 1
ATOM 704 C C . LEU A 1 90 ? 8.460 -0.295 10.040 1.00 98.75 90 LEU A C 1
ATOM 706 O O . LEU A 1 90 ? 9.348 0.326 9.454 1.00 98.75 90 LEU A O 1
ATOM 710 N N . ARG A 1 91 ? 7.853 -1.335 9.453 1.00 98.69 91 ARG A N 1
ATOM 711 C CA . ARG A 1 91 ? 8.174 -1.757 8.079 1.00 98.69 91 ARG A CA 1
ATOM 712 C C . ARG A 1 91 ? 7.658 -0.767 7.031 1.00 98.69 91 ARG A C 1
ATOM 714 O O . ARG A 1 91 ? 8.321 -0.577 6.005 1.00 98.69 91 ARG A O 1
ATOM 721 N N . LEU A 1 92 ? 6.515 -0.127 7.280 1.00 98.81 92 LEU A N 1
ATOM 722 C CA . LEU A 1 92 ? 6.018 0.975 6.458 1.00 98.81 92 LEU A CA 1
ATOM 723 C C . LEU A 1 92 ? 7.007 2.144 6.476 1.00 98.81 92 LEU A C 1
ATOM 725 O O . LEU A 1 92 ? 7.393 2.629 5.414 1.00 98.81 92 LEU A O 1
ATOM 729 N N . GLU A 1 93 ? 7.477 2.522 7.665 1.00 98.62 93 GLU A N 1
ATOM 730 C CA . GLU A 1 93 ? 8.460 3.588 7.854 1.00 98.62 93 GLU A CA 1
ATOM 731 C C . GLU A 1 93 ? 9.793 3.266 7.166 1.00 98.62 93 GLU A C 1
ATOM 733 O O . GLU A 1 93 ? 10.332 4.075 6.408 1.00 98.62 93 GLU A O 1
ATOM 738 N N . ALA A 1 94 ? 10.295 2.040 7.336 1.00 98.56 94 ALA A N 1
ATOM 739 C CA . ALA A 1 94 ? 11.484 1.564 6.637 1.00 98.56 94 ALA A CA 1
ATOM 740 C C . ALA A 1 94 ? 11.315 1.604 5.108 1.00 98.56 94 ALA A C 1
ATOM 742 O O . ALA A 1 94 ? 12.253 1.965 4.396 1.00 98.56 94 ALA A O 1
ATOM 743 N N . SER A 1 95 ? 10.122 1.280 4.597 1.00 98.62 95 SER A N 1
ATOM 744 C CA . SER A 1 95 ? 9.819 1.360 3.165 1.00 98.62 95 SER A CA 1
ATOM 745 C C . SER A 1 95 ? 9.792 2.806 2.667 1.00 98.62 95 SER A C 1
ATOM 747 O O . SER A 1 95 ? 10.360 3.087 1.613 1.00 98.62 95 SER A O 1
ATOM 749 N N . ALA A 1 96 ? 9.170 3.725 3.415 1.00 98.31 96 ALA A N 1
ATOM 750 C CA . ALA A 1 96 ? 9.152 5.151 3.087 1.00 98.31 96 ALA A CA 1
ATOM 751 C C . ALA A 1 96 ? 10.578 5.714 3.037 1.00 98.31 96 ALA A C 1
ATOM 753 O O . ALA A 1 96 ? 10.976 6.316 2.040 1.00 98.31 96 ALA A O 1
ATOM 754 N N . ARG A 1 97 ? 11.383 5.410 4.063 1.00 97.94 97 ARG A N 1
ATOM 755 C CA . ARG A 1 97 ? 12.790 5.810 4.161 1.00 97.94 97 ARG A CA 1
ATOM 756 C C . ARG A 1 97 ? 13.626 5.287 2.997 1.00 97.94 97 ARG A C 1
ATOM 758 O O . ARG A 1 97 ? 14.415 6.042 2.437 1.00 97.94 97 ARG A O 1
ATOM 765 N N . ALA A 1 98 ? 13.442 4.022 2.616 1.00 97.25 98 ALA A N 1
ATOM 766 C CA . ALA A 1 98 ? 14.174 3.406 1.512 1.00 97.25 98 ALA A CA 1
ATOM 767 C C . ALA A 1 98 ? 13.957 4.134 0.175 1.00 97.25 98 ALA A C 1
ATOM 769 O O . ALA A 1 98 ? 14.889 4.240 -0.617 1.00 97.25 98 ALA A O 1
ATOM 770 N N . TYR A 1 99 ? 12.755 4.669 -0.054 1.00 96.19 99 TYR A N 1
ATOM 771 C CA . TYR A 1 99 ? 12.421 5.445 -1.252 1.00 96.19 99 TYR A CA 1
ATOM 772 C C . TYR A 1 99 ? 12.502 6.966 -1.053 1.00 96.19 99 TYR A C 1
ATOM 774 O O . TYR A 1 99 ? 12.093 7.710 -1.940 1.00 96.19 99 TYR A O 1
ATOM 782 N N . GLY A 1 100 ? 13.008 7.441 0.090 1.00 95.69 100 GLY A N 1
ATOM 783 C CA . GLY A 1 100 ? 13.118 8.871 0.383 1.00 95.69 100 GLY A CA 1
ATOM 784 C C . GLY A 1 100 ? 11.777 9.605 0.500 1.00 95.69 100 GLY A C 1
ATOM 785 O O . GLY A 1 100 ? 11.747 10.822 0.346 1.00 95.69 100 GLY A O 1
ATOM 786 N N . ILE A 1 101 ? 10.676 8.894 0.766 1.00 97.56 101 ILE A N 1
ATOM 787 C CA . ILE A 1 101 ? 9.355 9.502 0.961 1.00 97.56 101 ILE A CA 1
ATOM 788 C C . ILE A 1 101 ? 9.310 10.111 2.371 1.00 97.56 101 ILE A C 1
ATOM 790 O O . ILE A 1 101 ? 9.451 9.365 3.347 1.00 97.56 101 ILE A O 1
ATOM 794 N N . PRO A 1 102 ? 9.116 11.434 2.522 1.00 96.25 102 PRO A N 1
ATOM 795 C CA . PRO A 1 102 ? 9.037 12.055 3.835 1.00 96.25 102 PRO A CA 1
ATOM 796 C C . PRO A 1 102 ? 7.740 11.641 4.534 1.00 96.25 102 PRO A C 1
ATOM 798 O O . PRO A 1 102 ? 6.660 11.696 3.951 1.00 96.25 102 PRO A O 1
ATOM 801 N N . MET A 1 103 ? 7.844 11.240 5.798 1.00 95.62 103 MET A N 1
ATOM 802 C CA . MET A 1 103 ? 6.686 10.884 6.613 1.00 95.62 103 MET A CA 1
ATOM 803 C C . MET A 1 103 ? 6.210 12.079 7.425 1.00 95.62 103 MET A C 1
ATOM 805 O O . MET A 1 103 ? 7.010 12.768 8.055 1.00 95.62 103 MET A O 1
ATOM 809 N N . ARG A 1 104 ? 4.896 12.306 7.403 1.00 96.31 104 ARG A N 1
ATOM 810 C CA . ARG A 1 104 ? 4.228 13.333 8.213 1.00 96.31 104 ARG A CA 1
ATOM 811 C C . ARG A 1 104 ? 3.856 12.844 9.609 1.00 96.31 104 ARG A C 1
ATOM 813 O O . ARG A 1 104 ? 3.771 13.660 10.515 1.00 96.31 104 ARG A O 1
ATOM 820 N N . TRP A 1 105 ? 3.652 11.538 9.743 1.00 98.25 105 TRP A N 1
ATOM 821 C CA . TRP A 1 105 ? 3.148 10.882 10.945 1.00 98.25 105 TRP A CA 1
ATOM 822 C C . TRP A 1 105 ? 4.205 9.933 11.499 1.00 98.25 105 TRP A C 1
ATOM 824 O O . TRP A 1 105 ? 4.894 9.261 10.723 1.00 98.25 105 TRP A O 1
ATOM 834 N N . SER A 1 106 ? 4.338 9.874 12.821 1.00 98.56 106 SER A N 1
ATOM 835 C CA . SER A 1 106 ? 5.204 8.912 13.501 1.00 98.56 106 SER A CA 1
ATOM 836 C C . SER A 1 106 ? 4.648 7.488 13.389 1.00 98.56 106 SER A C 1
ATOM 838 O O . SER A 1 106 ? 3.492 7.264 13.023 1.00 98.56 106 SER A O 1
ATOM 840 N N . VAL A 1 107 ? 5.478 6.499 13.719 1.00 98.75 107 VAL A N 1
ATOM 841 C CA . VAL A 1 107 ? 5.061 5.089 13.770 1.00 98.75 107 VAL A CA 1
ATOM 842 C C . VAL A 1 107 ? 3.910 4.903 14.764 1.00 98.75 107 VAL A C 1
ATOM 844 O O . VAL A 1 107 ? 2.926 4.241 14.451 1.00 98.75 107 VAL A O 1
ATOM 847 N N . GLU A 1 108 ? 3.996 5.545 15.927 1.00 98.75 108 GLU A N 1
ATOM 848 C CA . GLU A 1 108 ? 2.984 5.502 16.984 1.00 98.75 108 GLU A CA 1
ATOM 849 C C . GLU A 1 108 ? 1.675 6.175 16.554 1.00 98.75 108 GLU A C 1
ATOM 851 O O . GLU A 1 108 ? 0.594 5.688 16.878 1.00 98.75 108 GLU A O 1
ATOM 856 N N . GLU A 1 109 ? 1.752 7.268 15.791 1.00 98.81 109 GLU A N 1
ATOM 857 C CA . GLU A 1 109 ? 0.566 7.926 15.232 1.00 98.81 109 GLU A CA 1
ATOM 858 C C . GLU A 1 109 ? -0.121 7.042 14.182 1.00 98.81 109 GLU A C 1
ATOM 860 O O . GLU A 1 109 ? -1.349 6.970 14.151 1.00 98.81 109 GLU A O 1
ATOM 865 N N . ILE A 1 110 ? 0.646 6.311 13.367 1.00 98.75 110 ILE A N 1
ATOM 866 C CA . ILE A 1 110 ? 0.104 5.345 12.398 1.00 98.75 110 ILE A CA 1
ATOM 867 C C . ILE A 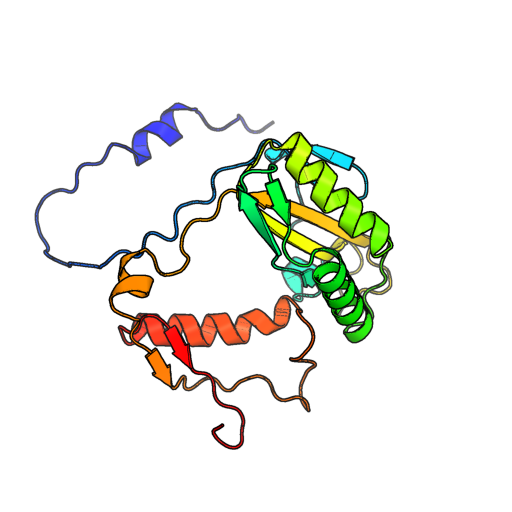1 110 ? -0.534 4.144 13.109 1.00 98.75 110 ILE A C 1
ATOM 869 O O . ILE A 1 110 ? -1.608 3.692 12.699 1.00 98.75 110 ILE A O 1
ATOM 873 N N . ASP A 1 111 ? 0.084 3.646 14.183 1.00 98.81 111 ASP A N 1
ATOM 874 C CA . ASP A 1 111 ? -0.498 2.595 15.025 1.00 98.81 111 ASP A CA 1
ATOM 875 C C . ASP A 1 111 ? -1.848 3.051 15.590 1.00 98.81 111 ASP A C 1
ATOM 877 O O . ASP A 1 111 ? -2.859 2.353 15.454 1.00 98.81 111 ASP A O 1
ATOM 881 N N . GLN A 1 112 ? -1.883 4.253 16.169 1.00 98.81 112 GLN A N 1
ATOM 882 C CA . GLN A 1 112 ? -3.092 4.825 16.748 1.00 98.81 112 GLN A CA 1
ATOM 883 C C . GLN A 1 112 ? -4.180 5.045 15.686 1.00 98.81 112 GLN A C 1
ATOM 885 O O . GLN A 1 112 ? -5.326 4.648 15.894 1.00 98.81 112 GLN A O 1
ATOM 890 N N . ALA A 1 113 ? -3.815 5.557 14.509 1.00 98.69 113 ALA A N 1
ATOM 891 C CA . ALA A 1 113 ? -4.726 5.738 13.383 1.00 98.69 113 ALA A CA 1
ATOM 892 C C . ALA A 1 113 ? -5.360 4.417 12.910 1.00 98.69 113 ALA A C 1
ATOM 894 O O . ALA A 1 113 ? -6.560 4.371 12.629 1.00 98.69 113 ALA A O 1
ATOM 895 N N . CYS A 1 114 ? -4.594 3.319 12.868 1.00 98.62 11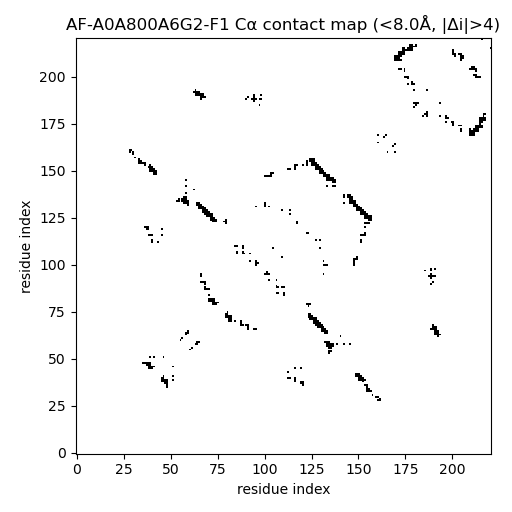4 CYS A N 1
ATOM 896 C CA . CYS A 1 114 ? -5.133 1.993 12.546 1.00 98.62 114 CYS A CA 1
ATOM 897 C C . CYS A 1 114 ? -6.166 1.529 13.583 1.00 98.62 114 CYS A C 1
ATOM 899 O O . CYS A 1 114 ? -7.207 0.977 13.218 1.00 98.62 114 CYS A O 1
ATOM 901 N N . VAL A 1 115 ? -5.885 1.743 14.872 1.00 98.19 115 VAL A N 1
ATOM 902 C CA . VAL A 1 115 ? -6.788 1.367 15.970 1.00 98.19 115 VAL A CA 1
ATOM 903 C C . VAL A 1 115 ? -8.069 2.199 15.938 1.00 98.19 115 VAL A C 1
ATOM 905 O O . VAL A 1 115 ? -9.163 1.644 16.060 1.00 98.19 115 VAL A O 1
ATOM 908 N N . ASP A 1 116 ? -7.958 3.511 15.748 1.00 98.38 116 ASP A N 1
ATOM 909 C CA . ASP A 1 116 ? -9.114 4.408 15.725 1.00 98.38 116 ASP A CA 1
ATOM 910 C C . ASP A 1 116 ? -10.007 4.155 14.512 1.00 98.38 116 ASP A C 1
ATOM 912 O O . ASP A 1 116 ? -11.232 4.130 14.644 1.00 98.38 116 ASP A O 1
ATOM 916 N N . LEU A 1 117 ? -9.413 3.844 13.358 1.00 98.50 117 LEU A N 1
ATOM 917 C CA . LEU A 1 117 ? -10.161 3.422 12.180 1.00 98.50 117 LEU A CA 1
ATOM 918 C C . LEU A 1 117 ? -10.944 2.126 12.420 1.00 98.50 117 LEU A C 1
ATOM 920 O O . LEU A 1 117 ? -12.118 2.040 12.057 1.00 98.50 117 LEU A O 1
ATOM 924 N N . LEU A 1 118 ? -10.333 1.114 13.042 1.00 97.19 118 LEU A N 1
ATOM 925 C CA . LEU A 1 118 ? -11.041 -0.131 13.365 1.00 97.19 118 LEU A CA 1
ATOM 926 C C . LEU A 1 118 ? -12.209 0.103 14.324 1.00 97.19 118 LEU A C 1
ATOM 928 O O . LEU A 1 118 ? -13.276 -0.476 14.137 1.00 97.19 118 LEU A O 1
ATOM 932 N N . ARG A 1 119 ? -12.037 0.981 15.318 1.00 96.81 119 ARG A N 1
ATOM 933 C CA . ARG A 1 119 ? -13.119 1.359 16.239 1.00 96.81 119 ARG A CA 1
ATOM 934 C C . ARG A 1 119 ? -14.261 2.062 15.510 1.00 96.81 119 ARG A C 1
ATOM 936 O O . ARG A 1 119 ? -15.410 1.696 15.712 1.00 96.81 119 ARG A O 1
ATOM 943 N N . ALA A 1 120 ? -13.952 3.026 14.645 1.00 97.38 120 ALA A N 1
ATOM 944 C CA . ALA A 1 120 ? -14.954 3.790 13.898 1.00 97.38 120 ALA A CA 1
ATOM 945 C C . ALA A 1 120 ? -15.706 2.957 12.846 1.00 97.38 120 ALA A C 1
ATOM 947 O O . ALA A 1 120 ? -16.844 3.268 12.491 1.00 97.38 120 ALA A O 1
ATOM 948 N N . THR A 1 121 ? -15.064 1.908 12.331 1.00 96.25 121 THR A N 1
ATOM 949 C CA . THR A 1 121 ? -15.656 0.985 11.351 1.00 96.25 121 THR A CA 1
ATOM 950 C C . THR A 1 121 ? -16.362 -0.209 11.984 1.00 96.25 121 THR A C 1
ATOM 952 O O . THR A 1 121 ? -17.036 -0.942 11.267 1.00 96.25 121 THR A O 1
ATOM 955 N N . GLU A 1 122 ? -16.217 -0.405 13.300 1.00 95.50 122 GLU A N 1
ATOM 956 C CA . GLU A 1 122 ? -16.768 -1.533 14.069 1.00 95.50 122 GLU A CA 1
ATOM 957 C C . GLU A 1 122 ? -16.373 -2.916 13.510 1.00 95.50 122 GLU A C 1
ATOM 959 O O . GLU A 1 122 ? -17.011 -3.936 13.779 1.00 95.50 122 GLU A O 1
ATOM 964 N N . LEU A 1 123 ? -15.290 -2.975 12.729 1.00 94.19 123 LEU A N 1
ATOM 965 C CA . LEU A 1 123 ? -14.830 -4.211 12.115 1.00 94.19 123 LEU A CA 1
ATOM 966 C C . LEU A 1 123 ? -14.154 -5.106 13.158 1.00 94.19 123 LEU A C 1
ATOM 968 O O . LEU A 1 123 ? -13.103 -4.775 13.708 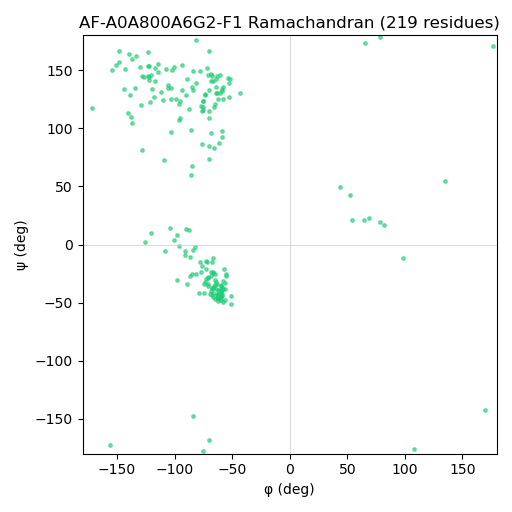1.00 94.19 123 LEU A O 1
ATOM 972 N N . VAL A 1 124 ? -14.725 -6.293 13.369 1.00 93.25 124 VAL A N 1
ATOM 973 C CA . VAL A 1 124 ? -14.168 -7.304 14.287 1.00 93.25 124 VAL A CA 1
ATOM 974 C C . VAL A 1 124 ? -13.104 -8.190 13.641 1.00 93.25 124 VAL A C 1
ATOM 976 O O . VAL A 1 124 ? -12.193 -8.674 14.301 1.00 93.25 124 VAL A O 1
ATOM 979 N N . SER A 1 125 ? -13.154 -8.347 12.318 1.00 92.81 125 SER A N 1
ATOM 980 C CA . SER A 1 125 ? -12.066 -8.915 11.527 1.00 92.81 125 SER A CA 1
ATOM 981 C C . SER A 1 125 ? -11.900 -8.117 10.242 1.00 92.81 125 SER A C 1
ATOM 983 O O . SER A 1 125 ? -12.865 -7.874 9.514 1.00 92.81 125 SER A O 1
ATOM 985 N N . ALA A 1 126 ? -10.667 -7.694 9.970 1.00 94.25 126 ALA A N 1
ATOM 986 C CA . ALA A 1 126 ? -10.385 -6.750 8.901 1.00 94.25 126 ALA A CA 1
ATOM 987 C C . ALA A 1 126 ? -9.014 -6.970 8.268 1.00 94.25 126 ALA A C 1
ATOM 989 O O . ALA A 1 126 ? -8.074 -7.490 8.876 1.00 94.25 126 ALA A O 1
ATOM 990 N N . TYR A 1 127 ? -8.898 -6.496 7.037 1.00 95.56 127 TYR A N 1
ATOM 991 C CA . TYR A 1 127 ? -7.630 -6.138 6.436 1.00 95.56 127 TYR A CA 1
ATOM 992 C C . TYR A 1 127 ? -7.455 -4.623 6.543 1.00 95.56 127 TYR A C 1
ATOM 994 O O . TYR A 1 127 ? -8.312 -3.876 6.078 1.00 95.56 127 TYR A O 1
ATOM 1002 N N . ILE A 1 128 ? -6.344 -4.180 7.126 1.00 97.75 128 ILE A N 1
ATOM 1003 C CA . ILE A 1 128 ? -5.974 -2.767 7.246 1.00 97.75 128 ILE A CA 1
ATOM 1004 C C . ILE A 1 128 ? -4.891 -2.466 6.207 1.00 97.75 128 ILE A C 1
ATOM 1006 O O . ILE A 1 128 ? -3.940 -3.238 6.025 1.00 97.75 128 ILE A O 1
ATOM 1010 N N . ARG A 1 129 ? -5.043 -1.347 5.503 1.00 97.62 129 ARG A N 1
ATOM 1011 C CA . ARG A 1 129 ? -4.209 -0.910 4.381 1.00 97.62 129 ARG A CA 1
ATOM 1012 C C . ARG A 1 129 ? -3.731 0.529 4.611 1.00 97.62 129 ARG A C 1
ATOM 1014 O O . ARG A 1 129 ? -4.316 1.445 4.037 1.00 97.62 129 ARG A O 1
ATOM 1021 N N . PRO A 1 130 ? -2.677 0.743 5.414 1.00 98.56 130 PRO A N 1
ATOM 1022 C CA . PRO A 1 130 ? -1.981 2.023 5.433 1.00 98.56 130 PRO A CA 1
ATOM 1023 C C . PRO A 1 130 ? -1.232 2.250 4.118 1.00 98.56 130 PRO A C 1
ATOM 1025 O O . PRO A 1 130 ? -0.629 1.315 3.578 1.00 98.56 130 PRO A O 1
ATOM 1028 N N . GLN A 1 131 ? -1.237 3.480 3.616 1.00 98.62 131 GLN A N 1
ATOM 1029 C CA . GLN A 1 131 ? -0.498 3.889 2.427 1.00 98.62 131 GLN A CA 1
ATOM 1030 C C . GLN A 1 131 ? 0.023 5.320 2.579 1.00 98.62 131 GLN A C 1
ATOM 1032 O O . GLN A 1 131 ? -0.724 6.210 2.970 1.00 98.62 131 GLN A O 1
ATOM 1037 N N . ILE A 1 132 ? 1.294 5.534 2.228 1.00 98.75 132 ILE A N 1
ATOM 1038 C CA . ILE A 1 132 ? 1.962 6.843 2.206 1.00 98.75 132 ILE A CA 1
ATOM 1039 C C . ILE A 1 132 ? 2.378 7.129 0.768 1.00 98.75 132 ILE A C 1
ATOM 1041 O O . ILE A 1 132 ? 3.017 6.282 0.133 1.00 98.75 132 ILE A O 1
ATOM 1045 N N . PHE A 1 133 ? 2.003 8.285 0.227 1.00 98.38 133 PHE A N 1
ATOM 1046 C CA . PHE A 1 133 ? 2.140 8.542 -1.203 1.00 98.38 133 PHE A CA 1
ATOM 1047 C C . PHE A 1 133 ? 2.268 10.022 -1.556 1.00 98.38 133 PHE A C 1
ATOM 1049 O O . PHE A 1 133 ? 1.694 10.880 -0.894 1.00 98.38 133 PHE A O 1
ATOM 1056 N N . TYR A 1 134 ? 2.977 10.318 -2.648 1.00 98.25 134 TYR A N 1
ATOM 1057 C CA . TYR A 1 134 ? 2.996 11.670 -3.211 1.00 98.25 134 TYR A CA 1
ATOM 1058 C C . TYR A 1 134 ? 1.689 11.978 -3.957 1.00 98.25 134 TYR A C 1
ATOM 1060 O O . TYR A 1 134 ? 1.302 11.268 -4.893 1.00 98.25 134 TYR A O 1
ATOM 1068 N N . GLY A 1 135 ? 1.022 13.049 -3.545 1.00 97.00 135 GLY A N 1
ATOM 1069 C CA . GLY A 1 135 ? -0.201 13.593 -4.116 1.00 97.00 135 GLY A CA 1
ATOM 1070 C C . GLY A 1 135 ? 0.039 14.513 -5.311 1.00 97.00 135 GLY A C 1
ATOM 1071 O O . GLY A 1 135 ? 0.949 14.312 -6.123 1.00 97.00 135 GLY A O 1
ATOM 1072 N N . LEU A 1 136 ? -0.837 15.509 -5.445 1.00 95.19 136 LEU A N 1
ATOM 1073 C CA . LEU A 1 136 ? -0.782 16.509 -6.507 1.00 95.19 136 LEU A CA 1
ATOM 1074 C C . LEU A 1 136 ? 0.404 17.466 -6.295 1.00 95.19 136 LEU A C 1
ATOM 1076 O O . LEU A 1 136 ? 0.763 17.798 -5.168 1.00 95.19 136 LEU A O 1
ATOM 1080 N N . GLY A 1 137 ? 1.007 17.928 -7.389 1.00 92.81 137 GLY A N 1
ATOM 1081 C CA . GLY A 1 137 ? 2.122 18.868 -7.342 1.00 92.81 137 GLY A CA 1
ATOM 1082 C C . GLY A 1 137 ? 2.780 19.039 -8.705 1.00 92.81 137 GLY A C 1
ATOM 1083 O O . GLY A 1 137 ? 2.099 19.048 -9.733 1.00 92.81 137 GLY A O 1
ATOM 1084 N N . ALA A 1 138 ? 4.105 19.171 -8.710 1.00 89.56 138 ALA A N 1
ATOM 1085 C CA . ALA A 1 138 ? 4.890 19.261 -9.930 1.00 89.56 138 ALA A CA 1
ATOM 1086 C C . ALA A 1 138 ? 4.770 17.977 -10.766 1.00 89.56 138 ALA A C 1
ATOM 1088 O O . ALA A 1 138 ? 4.682 16.862 -10.241 1.00 89.56 138 ALA A O 1
ATOM 1089 N N . ILE A 1 139 ? 4.782 18.156 -12.088 1.00 88.25 139 ILE A N 1
ATOM 1090 C CA . ILE A 1 139 ? 4.849 17.069 -13.065 1.00 88.25 139 ILE A CA 1
ATOM 1091 C C . ILE A 1 139 ? 6.319 16.918 -13.464 1.00 88.25 139 ILE A C 1
ATOM 1093 O O . ILE A 1 139 ? 6.870 17.764 -14.165 1.00 88.25 139 ILE A O 1
ATOM 1097 N N . GLY A 1 140 ? 6.956 15.855 -12.987 1.00 91.75 140 GLY A N 1
ATOM 1098 C CA . GLY A 1 140 ? 8.372 15.551 -13.182 1.00 91.75 140 GLY A CA 1
ATOM 1099 C C . GLY A 1 140 ? 8.741 14.287 -12.410 1.00 91.75 140 GLY A C 1
ATOM 1100 O O . GLY A 1 140 ? 7.922 13.788 -11.655 1.00 91.75 140 GLY A O 1
ATOM 1101 N N . LEU A 1 141 ? 9.949 13.751 -12.609 1.00 93.69 141 LEU A N 1
ATOM 1102 C CA . LEU A 1 141 ? 10.392 12.543 -11.890 1.00 93.69 141 LEU A CA 1
ATOM 1103 C C . LEU A 1 141 ? 10.800 12.810 -10.436 1.00 93.69 141 LEU A C 1
ATOM 1105 O O . LEU A 1 141 ? 10.893 11.865 -9.660 1.00 93.69 141 LEU A O 1
ATOM 1109 N N . ASP A 1 142 ? 11.079 14.068 -10.089 1.00 94.31 142 ASP A N 1
ATOM 1110 C CA . ASP A 1 142 ? 11.383 14.488 -8.725 1.00 94.31 142 ASP A CA 1
ATOM 1111 C C . ASP A 1 142 ? 10.103 15.016 -8.048 1.00 94.31 142 ASP A C 1
ATOM 1113 O O . ASP A 1 142 ? 9.633 16.099 -8.408 1.00 94.31 142 ASP A O 1
ATOM 1117 N N . PRO A 1 143 ? 9.532 14.278 -7.077 1.00 94.81 143 PRO A N 1
ATOM 1118 C CA . PRO A 1 143 ? 8.331 14.687 -6.365 1.00 94.81 143 PRO A CA 1
ATOM 1119 C C . PRO A 1 143 ? 8.630 15.508 -5.101 1.00 94.81 143 PRO A C 1
ATOM 1121 O O . PRO A 1 143 ? 7.738 15.673 -4.274 1.00 94.81 143 PRO A O 1
ATOM 1124 N N . SER A 1 144 ? 9.856 16.002 -4.895 1.00 91.31 144 SER A N 1
ATOM 1125 C CA . SER A 1 144 ? 10.269 16.680 -3.652 1.00 91.31 144 SER A CA 1
ATOM 1126 C C . SER A 1 144 ? 9.399 17.878 -3.252 1.00 91.31 144 SER A C 1
ATOM 1128 O O . SER A 1 144 ? 9.273 18.178 -2.066 1.00 91.31 144 SER A O 1
ATOM 1130 N N . THR A 1 145 ? 8.765 18.545 -4.219 1.00 92.56 145 THR A N 1
ATOM 1131 C CA . THR A 1 145 ? 7.832 19.660 -3.985 1.00 92.56 145 THR A CA 1
ATOM 1132 C C . THR A 1 145 ? 6.372 19.233 -3.842 1.00 92.56 145 THR A C 1
ATOM 1134 O O . THR A 1 145 ? 5.511 20.079 -3.603 1.00 92.56 145 THR A O 1
ATOM 1137 N N . ASN A 1 146 ? 6.065 17.955 -4.058 1.00 95.75 146 ASN A N 1
ATOM 1138 C CA . ASN A 1 146 ? 4.699 17.452 -4.068 1.00 95.75 146 ASN A CA 1
ATOM 1139 C C . ASN A 1 146 ? 4.245 17.145 -2.649 1.00 95.75 146 ASN A C 1
ATOM 1141 O O . ASN A 1 146 ? 5.027 16.752 -1.782 1.00 95.75 146 ASN A O 1
ATOM 1145 N N . GLU A 1 147 ? 2.945 17.297 -2.430 1.00 94.50 147 GLU A N 1
ATOM 1146 C CA . GLU A 1 147 ? 2.358 16.956 -1.150 1.00 94.50 147 GLU A CA 1
ATOM 1147 C C . GLU A 1 147 ? 2.490 15.450 -0.873 1.00 94.50 147 GLU A C 1
ATOM 1149 O O . GLU A 1 147 ? 2.367 14.649 -1.796 1.00 94.50 147 GLU A O 1
ATOM 1154 N N . VAL A 1 148 ? 2.735 15.046 0.377 1.00 97.75 148 VAL A N 1
ATOM 1155 C CA . VAL A 1 148 ? 2.712 13.629 0.775 1.00 97.75 148 VAL A CA 1
ATOM 1156 C C . VAL A 1 148 ? 1.507 13.374 1.657 1.00 97.75 148 VAL A C 1
ATOM 1158 O O . VAL A 1 148 ? 1.374 13.998 2.699 1.00 97.75 148 VAL A O 1
ATOM 1161 N N . HIS A 1 149 ? 0.669 12.424 1.273 1.00 98.25 149 HIS A N 1
ATOM 1162 C CA . HIS A 1 149 ? -0.511 12.033 2.032 1.00 98.25 149 HIS A CA 1
ATOM 1163 C C . HIS A 1 149 ? -0.300 10.679 2.693 1.00 98.25 149 HIS A C 1
ATOM 1165 O O . HIS A 1 149 ? 0.424 9.822 2.176 1.00 98.25 149 HIS A O 1
ATOM 1171 N N . THR A 1 150 ? -0.962 10.477 3.827 1.00 98.69 150 THR A N 1
ATOM 1172 C CA . THR A 1 150 ? -1.131 9.166 4.451 1.00 98.69 150 THR A CA 1
ATOM 1173 C C . THR A 1 150 ? -2.613 8.864 4.585 1.00 98.69 150 THR A C 1
ATOM 1175 O O . THR A 1 150 ? -3.354 9.607 5.222 1.00 98.69 150 THR A O 1
ATOM 1178 N N . MET A 1 151 ? -3.042 7.751 3.997 1.00 98.62 151 MET A N 1
ATOM 1179 C CA . MET A 1 151 ? -4.412 7.255 4.109 1.00 98.62 151 MET A CA 1
ATOM 1180 C C . MET A 1 151 ? -4.396 5.809 4.589 1.00 98.62 151 MET A C 1
ATOM 1182 O O . MET A 1 151 ? -3.512 5.029 4.225 1.00 98.62 151 MET A O 1
ATOM 1186 N N . ILE A 1 152 ? -5.378 5.441 5.405 1.00 98.69 152 ILE A N 1
ATOM 1187 C CA . ILE A 1 152 ? -5.534 4.093 5.941 1.00 98.69 152 ILE A CA 1
ATOM 1188 C C . ILE A 1 152 ? -6.965 3.641 5.681 1.00 98.69 152 ILE A C 1
ATOM 1190 O O . ILE A 1 152 ? -7.920 4.260 6.146 1.00 98.69 152 ILE A O 1
ATOM 1194 N N . GLY A 1 153 ? -7.101 2.547 4.933 1.00 97.62 153 GLY A N 1
ATOM 1195 C CA . GLY A 1 153 ? -8.376 1.859 4.753 1.00 97.62 153 GLY A CA 1
ATOM 1196 C C . GLY A 1 153 ? -8.474 0.599 5.601 1.00 97.62 153 GLY A C 1
ATOM 1197 O O . GLY A 1 153 ? -7.464 -0.060 5.851 1.00 97.62 153 GLY A O 1
ATOM 1198 N N . ALA A 1 154 ? -9.688 0.233 6.002 1.00 96.19 154 ALA A N 1
ATOM 1199 C CA . ALA A 1 154 ? -9.984 -1.039 6.651 1.00 96.19 154 ALA A CA 1
ATOM 1200 C C . ALA A 1 154 ? -11.241 -1.649 6.030 1.00 96.19 154 ALA A C 1
ATOM 1202 O O . ALA A 1 154 ? -12.217 -0.944 5.813 1.00 96.19 154 ALA A O 1
ATOM 1203 N N . PHE A 1 155 ? -11.219 -2.942 5.720 1.00 93.56 155 PHE A N 1
ATOM 1204 C CA . PHE A 1 155 ? -12.358 -3.635 5.112 1.00 93.56 155 PHE A CA 1
ATOM 1205 C C . PHE A 1 155 ? -12.371 -5.112 5.501 1.00 93.56 155 PHE A C 1
ATOM 1207 O O . PHE A 1 155 ? -11.326 -5.706 5.795 1.00 93.56 155 PHE A O 1
ATOM 1214 N N . SER A 1 156 ? -13.551 -5.732 5.483 1.00 89.94 156 SER A N 1
ATOM 1215 C CA . SER A 1 156 ? -13.677 -7.177 5.674 1.00 89.94 156 SER A CA 1
ATOM 1216 C C . SER A 1 156 ? -12.971 -7.920 4.541 1.00 89.94 156 SER A C 1
ATOM 1218 O O . SER A 1 156 ? -13.174 -7.631 3.364 1.00 89.94 156 SER A O 1
ATOM 1220 N N . PHE A 1 157 ? -12.129 -8.895 4.886 1.00 80.88 157 PHE A N 1
ATOM 1221 C CA . PHE A 1 157 ? -11.379 -9.659 3.891 1.00 80.88 157 PHE A CA 1
ATOM 1222 C C . PHE A 1 157 ? -11.355 -11.144 4.238 1.00 80.88 157 PHE A C 1
ATOM 1224 O O . PHE A 1 157 ? -10.689 -11.564 5.194 1.00 80.88 157 PHE A O 1
ATOM 1231 N N . GLY A 1 158 ? -12.074 -11.925 3.429 1.00 75.25 158 GLY A N 1
ATOM 1232 C CA . GLY A 1 158 ? -12.123 -13.381 3.517 1.00 75.25 158 GLY A CA 1
ATOM 1233 C C . GLY A 1 158 ? -10.814 -14.062 3.104 1.00 75.25 158 GLY A C 1
ATOM 1234 O O . GLY A 1 158 ? -9.764 -13.433 2.958 1.00 75.25 158 GLY A O 1
ATOM 1235 N N . ALA A 1 159 ? -10.869 -15.381 2.925 1.00 71.94 159 ALA A N 1
ATOM 1236 C CA . ALA A 1 159 ? -9.721 -16.163 2.480 1.00 71.94 159 ALA A CA 1
ATOM 1237 C C . ALA A 1 159 ? -9.305 -15.777 1.045 1.00 71.94 159 ALA A C 1
ATOM 1239 O O . ALA A 1 159 ? -10.085 -15.944 0.112 1.00 71.94 159 ALA A O 1
ATOM 1240 N N . TYR A 1 160 ? -8.058 -15.317 0.865 1.00 70.06 160 TYR A N 1
ATOM 1241 C CA . TYR A 1 160 ? -7.521 -14.843 -0.425 1.00 70.06 160 TYR A CA 1
ATOM 1242 C C . TYR A 1 160 ? -7.626 -15.881 -1.560 1.00 70.06 160 TYR A C 1
ATOM 1244 O O . TYR A 1 160 ? -7.946 -15.524 -2.688 1.00 70.06 160 TYR A O 1
ATOM 1252 N N . LEU A 1 161 ? -7.402 -17.165 -1.254 1.00 75.81 161 LEU A N 1
ATOM 1253 C CA . LEU A 1 161 ? -7.471 -18.288 -2.209 1.00 75.81 161 LEU A CA 1
ATOM 1254 C C . LEU A 1 161 ? -8.751 -19.127 -2.043 1.00 75.81 161 LEU A C 1
ATOM 1256 O O . LEU A 1 161 ? -8.847 -20.247 -2.544 1.00 75.81 161 LEU A O 1
ATOM 1260 N N . GLY A 1 162 ? -9.729 -18.593 -1.305 1.00 77.19 162 GLY A N 1
ATOM 1261 C CA . GLY A 1 162 ? -10.932 -19.313 -0.907 1.00 77.19 162 GLY A CA 1
ATOM 1262 C C . GLY A 1 162 ? -10.660 -20.482 0.047 1.00 77.19 162 GLY A C 1
ATOM 1263 O O . GLY A 1 162 ? -9.521 -20.857 0.329 1.00 77.19 162 GLY A O 1
ATOM 1264 N N . GLU A 1 163 ? -11.734 -21.082 0.554 1.00 78.44 163 GLU A N 1
ATOM 1265 C CA . GLU A 1 163 ? -11.638 -22.274 1.408 1.00 78.44 163 GLU A CA 1
ATOM 1266 C C . GLU A 1 163 ? -11.058 -23.478 0.662 1.00 78.44 163 GLU A C 1
ATOM 1268 O O . GLU A 1 163 ? -10.360 -24.306 1.247 1.00 78.44 163 GLU A O 1
ATOM 1273 N N . GLU A 1 164 ? -11.328 -23.567 -0.639 1.00 78.50 164 GLU A N 1
ATOM 1274 C CA . GLU A 1 164 ? -10.875 -24.681 -1.461 1.00 78.50 164 GLU A CA 1
ATOM 1275 C C . GLU A 1 164 ? -9.358 -24.657 -1.664 1.00 78.50 164 GLU A C 1
ATOM 1277 O O . GLU A 1 164 ? -8.720 -25.694 -1.501 1.00 78.50 164 GLU A O 1
ATOM 1282 N N . GLY A 1 165 ? -8.763 -23.485 -1.916 1.00 80.25 165 GLY A N 1
ATOM 1283 C CA . GLY A 1 165 ? -7.309 -23.349 -2.010 1.00 80.25 165 GLY A CA 1
ATOM 1284 C C . GLY A 1 165 ? -6.607 -23.673 -0.689 1.00 80.25 165 GLY A C 1
ATOM 1285 O O . GLY A 1 165 ? -5.536 -24.274 -0.686 1.00 80.25 165 GLY A O 1
ATOM 1286 N N . ILE A 1 166 ? -7.238 -23.358 0.450 1.00 82.38 166 ILE A N 1
ATOM 1287 C CA . ILE A 1 166 ? -6.738 -23.756 1.777 1.00 82.38 166 ILE A CA 1
ATOM 1288 C C . ILE A 1 166 ? -6.805 -25.280 1.953 1.00 82.38 166 ILE A C 1
ATOM 1290 O O . ILE A 1 166 ? -5.876 -25.881 2.488 1.00 82.38 166 ILE A O 1
ATOM 1294 N N . ARG A 1 167 ? -7.896 -25.917 1.514 1.00 85.31 167 ARG A N 1
ATOM 1295 C CA . ARG A 1 167 ? -8.138 -27.351 1.726 1.00 85.31 167 ARG A CA 1
ATOM 1296 C C . ARG A 1 167 ? -7.365 -28.249 0.761 1.00 85.31 167 ARG A C 1
ATOM 1298 O O . ARG A 1 167 ? -6.890 -29.305 1.170 1.00 85.31 167 ARG A O 1
ATOM 1305 N N . LYS A 1 168 ? -7.303 -27.877 -0.516 1.00 88.19 168 LYS A N 1
ATOM 1306 C CA . LYS A 1 168 ? -6.776 -28.710 -1.610 1.00 88.19 168 LYS A CA 1
ATOM 1307 C C . LYS A 1 168 ? -5.429 -28.234 -2.148 1.00 88.19 168 LYS A C 1
ATOM 1309 O O . LYS A 1 168 ? -4.827 -28.937 -2.956 1.00 88.19 168 LYS A O 1
ATOM 1314 N N . GLY A 1 169 ? -4.945 -27.087 -1.679 1.00 89.88 169 GLY A N 1
ATOM 1315 C CA . GLY A 1 169 ? -3.782 -26.423 -2.249 1.00 89.88 169 GLY A CA 1
ATOM 1316 C C . GLY A 1 169 ? -4.128 -25.669 -3.531 1.00 89.88 169 GLY A C 1
ATOM 1317 O O . GLY A 1 169 ? -5.267 -25.675 -3.997 1.00 89.88 169 GLY A O 1
ATOM 1318 N N . ILE A 1 170 ? -3.118 -25.008 -4.087 1.00 93.12 170 ILE A N 1
ATOM 1319 C CA . ILE A 1 170 ? -3.227 -24.218 -5.312 1.00 93.12 170 ILE A CA 1
ATOM 1320 C C . ILE A 1 170 ? -2.253 -24.721 -6.370 1.00 93.12 170 ILE A C 1
ATOM 1322 O O . ILE A 1 170 ? -1.197 -25.276 -6.060 1.00 93.12 170 ILE A O 1
ATOM 1326 N N . THR A 1 171 ? -2.597 -24.487 -7.626 1.00 95.06 171 THR A N 1
ATOM 1327 C CA . THR A 1 171 ? -1.724 -24.706 -8.773 1.00 95.06 171 THR A CA 1
ATOM 1328 C C . THR A 1 171 ? -0.830 -23.494 -8.996 1.00 95.06 171 THR A C 1
ATOM 1330 O O . THR A 1 171 ? -1.272 -22.345 -8.944 1.00 95.06 171 THR A O 1
ATOM 1333 N N . THR A 1 172 ? 0.451 -23.738 -9.253 1.00 96.06 172 THR A N 1
ATOM 1334 C CA . THR A 1 172 ? 1.424 -22.672 -9.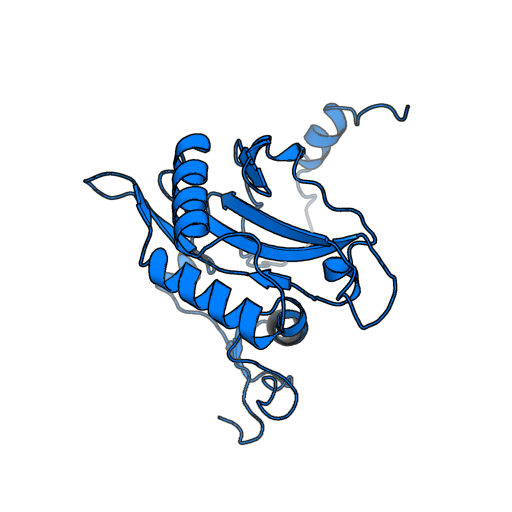492 1.00 96.06 172 THR A CA 1
ATOM 1335 C C . THR A 1 172 ? 2.234 -22.936 -10.751 1.00 96.06 172 THR A C 1
ATOM 1337 O O . THR A 1 172 ? 2.448 -24.086 -11.138 1.00 96.06 172 THR A O 1
ATOM 1340 N N . MET A 1 173 ? 2.708 -21.862 -11.381 1.00 96.69 173 MET A N 1
ATOM 1341 C CA . MET A 1 173 ? 3.708 -21.941 -12.446 1.00 96.69 173 MET A CA 1
ATOM 1342 C C . MET A 1 173 ? 4.942 -21.115 -12.113 1.00 96.69 173 MET A C 1
ATOM 1344 O O . MET A 1 173 ? 4.857 -20.106 -11.416 1.00 96.69 173 MET A O 1
ATOM 1348 N N . VAL A 1 174 ? 6.085 -21.507 -12.670 1.00 97.56 174 VAL A N 1
ATOM 1349 C CA . VAL A 1 174 ? 7.271 -20.648 -12.695 1.00 97.56 174 VAL A CA 1
ATOM 1350 C C . VAL A 1 174 ? 7.065 -19.589 -13.775 1.00 97.56 174 VAL A C 1
ATOM 1352 O O . VAL A 1 174 ? 6.962 -19.917 -14.956 1.00 97.56 174 VAL A O 1
ATOM 1355 N N . SER A 1 175 ? 6.971 -18.330 -13.356 1.00 97.38 175 SER A N 1
ATOM 1356 C CA . SER A 1 175 ? 6.747 -17.183 -14.237 1.00 97.38 175 SER A CA 1
ATOM 1357 C C . SER A 1 175 ? 7.957 -16.908 -15.127 1.00 97.38 175 SER A C 1
ATOM 1359 O O . SER A 1 175 ? 9.103 -17.076 -14.701 1.00 97.38 175 SER A O 1
ATOM 1361 N N . SER A 1 176 ? 7.715 -16.422 -16.348 1.00 96.25 176 SER A N 1
ATOM 1362 C CA . SER A 1 176 ? 8.789 -15.889 -17.196 1.00 96.25 176 SER A CA 1
ATOM 1363 C C . SER A 1 176 ? 9.295 -14.530 -16.697 1.00 96.25 176 SER A C 1
ATOM 1365 O O . SER A 1 176 ? 10.437 -14.152 -16.975 1.00 96.25 176 SER A O 1
ATOM 1367 N N . TRP A 1 177 ? 8.481 -13.819 -15.909 1.00 96.50 177 TRP A N 1
ATOM 1368 C CA . TRP A 1 177 ? 8.865 -12.580 -15.248 1.00 96.50 177 TRP A CA 1
ATOM 1369 C C . TRP A 1 177 ? 9.765 -12.869 -14.051 1.00 96.50 177 TRP A C 1
ATOM 1371 O O . TRP A 1 177 ? 9.398 -13.585 -13.116 1.00 96.50 177 TRP A O 1
ATOM 1381 N N . ARG A 1 178 ? 10.950 -12.259 -14.058 1.00 95.25 178 ARG A N 1
ATOM 1382 C CA . ARG A 1 178 ? 11.892 -12.336 -12.942 1.00 95.25 178 ARG A CA 1
ATOM 1383 C C . ARG A 1 178 ? 11.475 -11.413 -11.811 1.00 95.25 178 ARG A C 1
ATOM 1385 O O . ARG A 1 178 ? 10.878 -10.353 -12.037 1.00 95.25 178 ARG A O 1
ATOM 1392 N N . ARG A 1 179 ? 11.812 -11.818 -10.588 1.00 94.62 179 ARG A N 1
ATOM 1393 C CA . ARG A 1 179 ? 11.739 -10.939 -9.424 1.00 94.62 179 ARG A CA 1
ATOM 1394 C C . ARG A 1 179 ? 12.727 -9.792 -9.623 1.00 94.62 179 ARG A C 1
ATOM 1396 O O . ARG A 1 179 ? 13.866 -10.027 -10.007 1.00 94.62 179 ARG A O 1
ATOM 1403 N N . ILE A 1 180 ? 12.288 -8.569 -9.328 1.00 94.88 180 ILE A N 1
ATOM 1404 C CA . ILE A 1 180 ? 13.136 -7.373 -9.403 1.00 94.88 180 ILE A CA 1
ATOM 1405 C C . ILE A 1 180 ? 14.425 -7.579 -8.596 1.00 94.88 180 ILE A C 1
ATOM 1407 O O . ILE A 1 180 ? 14.370 -7.935 -7.414 1.00 94.88 180 ILE A O 1
ATOM 1411 N N . SER A 1 181 ? 15.566 -7.344 -9.243 1.00 94.31 181 SER A N 1
ATOM 1412 C CA . SER A 1 181 ? 16.887 -7.471 -8.637 1.00 94.31 181 SER A CA 1
ATOM 1413 C C . SER A 1 181 ? 17.160 -6.348 -7.634 1.00 94.31 181 SER A C 1
ATOM 1415 O O . SER A 1 181 ? 16.672 -5.226 -7.781 1.00 94.31 181 SER A O 1
ATOM 1417 N N . HIS A 1 182 ? 17.997 -6.628 -6.631 1.00 92.06 182 HIS A N 1
ATOM 1418 C CA . HIS A 1 182 ? 18.474 -5.616 -5.677 1.00 92.06 182 HIS A CA 1
ATOM 1419 C C . HIS A 1 182 ? 19.404 -4.577 -6.326 1.00 92.06 182 HIS A C 1
ATOM 1421 O O . HIS A 1 182 ? 19.653 -3.534 -5.731 1.00 92.06 182 HIS A O 1
ATOM 1427 N N . ASN A 1 183 ? 19.921 -4.861 -7.527 1.00 92.81 183 ASN A N 1
ATOM 1428 C CA . ASN A 1 183 ? 20.739 -3.918 -8.291 1.00 92.81 183 ASN A CA 1
ATOM 1429 C C . ASN A 1 183 ? 19.893 -2.893 -9.060 1.00 92.81 183 ASN A C 1
ATOM 1431 O O . ASN A 1 183 ? 20.375 -1.798 -9.336 1.00 92.81 183 ASN A O 1
ATOM 1435 N N . ASP A 1 184 ? 18.647 -3.244 -9.392 1.00 91.69 184 ASP A N 1
ATOM 1436 C CA . ASP A 1 184 ? 17.772 -2.416 -10.230 1.00 91.69 184 ASP A CA 1
ATOM 1437 C C . ASP A 1 184 ? 16.796 -1.584 -9.393 1.00 91.69 184 ASP A C 1
ATOM 1439 O O . ASP A 1 184 ? 16.362 -0.508 -9.807 1.00 91.69 184 ASP A O 1
ATOM 1443 N N . PHE A 1 185 ? 16.406 -2.097 -8.222 1.00 93.62 185 PHE A N 1
ATOM 1444 C CA . PHE A 1 185 ? 15.435 -1.457 -7.341 1.00 93.62 185 PHE A CA 1
ATOM 1445 C C . PHE A 1 185 ? 15.599 -1.914 -5.885 1.00 93.62 185 PHE A C 1
ATOM 1447 O O . PHE A 1 185 ? 16.521 -2.654 -5.552 1.00 93.62 185 PHE A O 1
ATOM 1454 N N . ILE A 1 186 ? 14.670 -1.514 -5.007 1.00 94.69 186 ILE A N 1
ATOM 1455 C CA . ILE A 1 186 ? 14.673 -1.875 -3.581 1.00 94.69 186 ILE A CA 1
ATOM 1456 C C . ILE A 1 186 ? 13.532 -2.870 -3.278 1.00 94.69 186 ILE A C 1
ATOM 1458 O O . ILE A 1 186 ? 12.520 -2.512 -2.670 1.00 94.69 186 ILE A O 1
ATOM 1462 N N . PRO A 1 187 ? 13.643 -4.147 -3.697 1.00 91.06 187 PRO A N 1
ATOM 1463 C CA . PRO A 1 187 ? 12.559 -5.129 -3.591 1.00 91.06 187 PRO A CA 1
ATOM 1464 C C . PRO A 1 187 ? 12.199 -5.513 -2.146 1.00 91.06 187 PRO A C 1
ATOM 1466 O O . PRO A 1 187 ? 11.179 -6.172 -1.936 1.00 91.06 187 PRO A O 1
ATOM 1469 N N . THR A 1 188 ? 13.024 -5.130 -1.168 1.00 92.00 188 THR A N 1
ATOM 1470 C CA . THR A 1 188 ? 12.781 -5.310 0.271 1.00 92.00 188 THR A CA 1
ATOM 1471 C C . THR A 1 188 ? 11.787 -4.295 0.838 1.00 92.00 188 THR A C 1
ATOM 1473 O O . THR A 1 188 ? 11.144 -4.577 1.847 1.00 92.00 188 THR A O 1
ATOM 1476 N N . ALA A 1 189 ? 11.625 -3.140 0.186 1.00 96.62 189 ALA A N 1
ATOM 1477 C CA . ALA A 1 189 ? 10.657 -2.119 0.561 1.00 96.62 189 ALA A CA 1
ATOM 1478 C C . ALA A 1 189 ? 9.31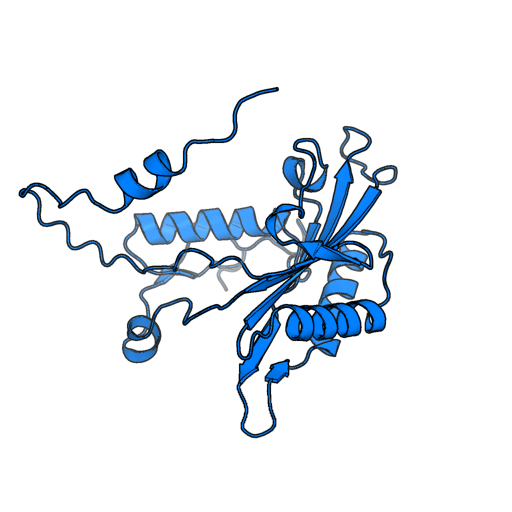2 -2.362 -0.137 1.00 96.62 189 ALA A C 1
ATOM 1480 O O . ALA A 1 189 ? 9.246 -2.736 -1.312 1.00 96.62 189 ALA A O 1
ATOM 1481 N N . LYS A 1 190 ? 8.208 -2.105 0.568 1.00 97.62 190 LYS A N 1
ATOM 1482 C CA . LYS A 1 190 ? 6.847 -2.375 0.081 1.00 97.62 190 LYS A CA 1
ATOM 1483 C C . LYS A 1 190 ? 6.301 -1.207 -0.754 1.00 97.62 190 LYS A C 1
ATOM 1485 O O . LYS A 1 190 ? 5.296 -0.584 -0.419 1.00 97.62 190 LYS A O 1
ATOM 1490 N N . GLY A 1 191 ? 7.003 -0.904 -1.847 1.00 97.25 191 GLY A N 1
ATOM 1491 C CA . GLY A 1 191 ? 6.662 0.163 -2.793 1.00 97.25 191 GLY A CA 1
ATOM 1492 C C . GLY A 1 191 ? 5.631 -0.277 -3.832 1.00 97.25 191 GLY A C 1
ATOM 1493 O O . GLY A 1 191 ? 5.782 -1.330 -4.448 1.00 97.25 191 GLY A O 1
ATOM 1494 N N . SER A 1 192 ? 4.603 0.535 -4.063 1.00 96.56 192 SER A N 1
ATOM 1495 C CA . SER A 1 192 ? 3.492 0.251 -4.982 1.00 96.56 192 SER A CA 1
ATOM 1496 C C . SER A 1 192 ? 3.934 0.029 -6.432 1.00 96.56 192 SER A C 1
ATOM 1498 O O . SER A 1 192 ? 3.514 -0.957 -7.031 1.00 96.56 192 SER A O 1
ATOM 1500 N N . GLY A 1 193 ? 4.843 0.852 -6.974 1.00 94.94 193 GLY A N 1
ATOM 1501 C CA . GLY A 1 193 ? 5.340 0.700 -8.349 1.00 94.94 193 GLY A CA 1
ATOM 1502 C C . GLY A 1 193 ? 5.953 -0.677 -8.639 1.00 94.94 193 GLY A C 1
ATOM 1503 O O . GLY A 1 193 ? 5.770 -1.224 -9.725 1.00 94.94 193 GLY A O 1
ATOM 1504 N N . THR A 1 194 ? 6.588 -1.306 -7.641 1.00 94.06 194 THR A N 1
ATOM 1505 C CA . THR A 1 194 ? 7.177 -2.651 -7.800 1.00 94.06 194 THR A CA 1
ATOM 1506 C C . THR A 1 194 ? 6.147 -3.747 -8.029 1.00 94.06 194 THR A C 1
ATOM 150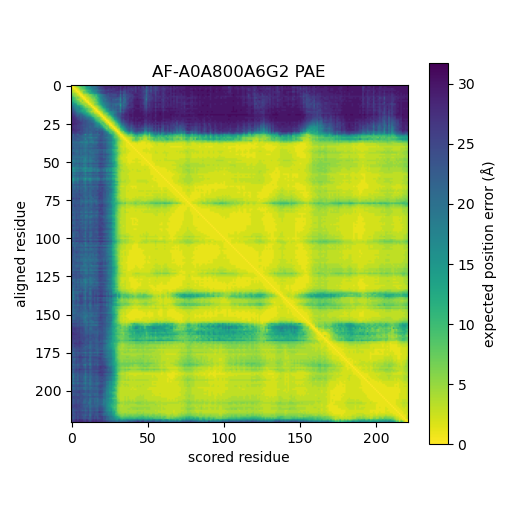8 O O . THR A 1 194 ? 6.473 -4.772 -8.623 1.00 94.06 194 THR A O 1
ATOM 1511 N N . TYR A 1 195 ? 4.899 -3.546 -7.596 1.00 95.38 195 TYR A N 1
ATOM 1512 C CA . TYR A 1 195 ? 3.856 -4.562 -7.721 1.00 95.38 195 TYR A CA 1
ATOM 1513 C C . TYR A 1 195 ? 3.395 -4.742 -9.164 1.00 95.38 195 TYR A C 1
ATOM 1515 O O . TYR A 1 195 ? 2.813 -5.779 -9.466 1.00 95.38 195 TYR A O 1
ATOM 1523 N N . LEU A 1 196 ? 3.706 -3.813 -10.077 1.00 95.62 196 LEU A N 1
ATOM 1524 C CA . LEU A 1 196 ? 3.433 -4.010 -11.500 1.00 95.62 196 LEU A CA 1
ATOM 1525 C C . LEU A 1 196 ? 4.144 -5.264 -12.042 1.00 95.62 196 LEU A C 1
ATOM 1527 O O . LEU A 1 196 ? 3.553 -6.016 -12.813 1.00 95.62 196 LEU A O 1
ATOM 1531 N N . ASN A 1 197 ? 5.362 -5.552 -11.568 1.00 96.12 197 ASN A N 1
ATOM 1532 C CA . ASN A 1 197 ? 6.087 -6.789 -11.880 1.00 96.12 197 ASN A CA 1
ATOM 1533 C C . ASN A 1 197 ? 5.315 -8.035 -11.400 1.00 96.12 197 ASN A C 1
ATOM 1535 O O . ASN A 1 197 ? 5.119 -8.970 -12.173 1.00 96.12 197 ASN A O 1
ATOM 1539 N N . SER A 1 198 ? 4.796 -8.016 -10.168 1.00 95.62 198 SER A N 1
ATOM 1540 C CA . SER A 1 198 ? 3.970 -9.105 -9.626 1.00 95.62 198 SER A CA 1
ATOM 1541 C C . SER A 1 198 ? 2.632 -9.260 -10.359 1.00 95.62 198 SER A C 1
ATOM 1543 O O . SER A 1 198 ? 2.165 -10.379 -10.554 1.00 95.62 198 SER A O 1
ATOM 1545 N N . VAL A 1 199 ? 2.011 -8.158 -10.795 1.00 97.00 199 VAL A N 1
ATOM 1546 C CA . VAL A 1 199 ? 0.764 -8.182 -11.579 1.00 97.00 199 VAL A CA 1
ATOM 1547 C C . VAL A 1 199 ? 0.985 -8.882 -12.918 1.00 97.00 199 VAL A C 1
ATOM 1549 O O . VAL A 1 199 ? 0.170 -9.717 -13.305 1.00 97.00 199 VAL A O 1
ATOM 1552 N N . LEU A 1 200 ? 2.091 -8.593 -13.606 1.00 97.81 200 LEU A N 1
ATOM 1553 C CA . LEU A 1 200 ? 2.429 -9.244 -14.875 1.00 97.81 200 LEU A CA 1
ATOM 1554 C C . LEU A 1 200 ? 2.619 -10.758 -14.707 1.00 97.81 200 LEU A C 1
ATOM 1556 O O . LEU A 1 200 ? 2.059 -11.530 -15.491 1.00 97.81 200 LEU A O 1
ATOM 1560 N N . ALA A 1 201 ? 3.322 -11.177 -13.650 1.00 97.81 201 ALA A N 1
ATOM 1561 C CA . ALA A 1 201 ? 3.494 -12.586 -13.303 1.00 97.81 201 ALA A CA 1
ATOM 1562 C C . ALA A 1 201 ? 2.154 -13.271 -12.975 1.00 97.81 201 ALA A C 1
ATOM 1564 O O . ALA A 1 201 ? 1.841 -14.331 -13.514 1.00 97.81 201 ALA A O 1
ATOM 1565 N N . LYS A 1 202 ? 1.304 -12.634 -12.158 1.00 97.00 202 LYS A N 1
ATOM 1566 C CA . LYS A 1 202 ? -0.033 -13.151 -11.823 1.00 97.00 202 LYS A CA 1
ATOM 1567 C C . LYS A 1 202 ? -0.908 -13.319 -13.064 1.00 97.00 202 LYS A C 1
ATOM 1569 O O . LYS A 1 202 ? -1.570 -14.341 -13.222 1.00 97.00 202 LYS A O 1
ATOM 1574 N N . GLN A 1 203 ? -0.920 -12.328 -13.954 1.00 97.75 203 GLN A N 1
ATOM 1575 C CA . GLN A 1 203 ? -1.696 -12.401 -15.191 1.00 97.75 203 GLN A CA 1
ATOM 1576 C C . GLN A 1 203 ? -1.196 -13.508 -16.126 1.00 97.75 203 GLN A C 1
ATOM 1578 O O . GLN A 1 203 ? -1.999 -14.121 -16.826 1.00 97.75 203 GLN A O 1
ATOM 1583 N N . GLU A 1 204 ? 0.112 -13.765 -16.159 1.00 98.12 204 GLU A N 1
ATOM 1584 C CA . GLU A 1 204 ? 0.680 -14.902 -16.882 1.00 98.12 204 GLU A CA 1
ATOM 1585 C C . GLU A 1 204 ? 0.178 -16.235 -16.316 1.00 98.12 204 GLU A C 1
ATOM 1587 O O . GLU A 1 204 ? -0.338 -17.041 -17.089 1.00 98.12 204 GLU A O 1
ATOM 1592 N N . ALA A 1 205 ? 0.230 -16.422 -14.992 1.00 97.38 205 ALA A N 1
ATOM 1593 C CA . ALA A 1 205 ? -0.288 -17.624 -14.334 1.00 97.38 205 ALA A CA 1
ATOM 1594 C C . ALA A 1 205 ? -1.763 -17.875 -14.655 1.00 97.38 205 ALA A C 1
ATOM 1596 O O . ALA A 1 205 ? -2.118 -18.965 -15.101 1.00 97.38 205 ALA A O 1
ATOM 1597 N N . VAL A 1 206 ? -2.601 -16.842 -14.542 1.00 96.00 206 VAL A N 1
ATOM 1598 C CA . VAL A 1 206 ? -4.032 -16.951 -14.860 1.00 96.00 206 VAL A CA 1
ATOM 1599 C C . VAL A 1 206 ? -4.251 -17.343 -16.325 1.00 96.00 206 VAL A C 1
ATOM 1601 O O . VAL A 1 206 ? -5.071 -18.214 -16.608 1.00 96.00 206 VAL A O 1
ATOM 1604 N N . ARG A 1 207 ? -3.502 -16.758 -17.273 1.00 97.62 207 ARG A N 1
ATOM 1605 C CA . ARG A 1 207 ? -3.590 -17.134 -18.699 1.00 97.62 207 ARG A CA 1
ATOM 1606 C C . ARG A 1 207 ? -3.141 -18.571 -18.966 1.00 97.62 207 ARG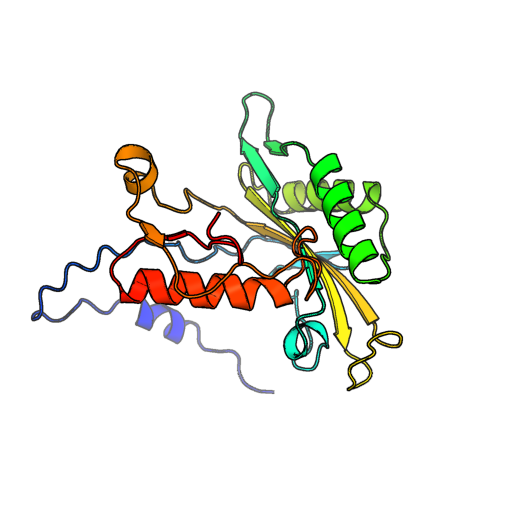 A C 1
ATOM 1608 O O . ARG A 1 207 ? -3.649 -19.188 -19.896 1.00 97.62 207 ARG A O 1
ATOM 1615 N N . ALA A 1 208 ? -2.209 -19.090 -18.171 1.00 97.00 208 ALA A N 1
ATOM 1616 C CA . ALA A 1 208 ? -1.736 -20.469 -18.249 1.00 97.00 208 ALA A CA 1
ATOM 1617 C C . ALA A 1 208 ? -2.651 -21.476 -17.523 1.00 97.00 208 ALA A C 1
ATOM 1619 O O . ALA A 1 208 ? -2.385 -22.675 -17.566 1.00 97.00 208 ALA A O 1
ATOM 1620 N N . GLY A 1 209 ? -3.727 -21.014 -16.874 1.00 96.12 209 GLY A N 1
ATOM 1621 C CA . GLY A 1 209 ? -4.636 -21.867 -16.106 1.00 96.12 209 GLY A CA 1
ATOM 1622 C C . GLY A 1 209 ? -4.108 -22.259 -14.723 1.00 96.12 209 GLY A C 1
ATOM 1623 O O . GLY A 1 209 ? -4.588 -23.238 -14.159 1.00 96.12 209 GLY A O 1
ATOM 1624 N N . CYS A 1 210 ? -3.134 -21.520 -14.185 1.00 95.38 210 CYS A N 1
ATOM 1625 C CA . CYS A 1 210 ? -2.630 -21.682 -12.823 1.00 95.38 210 CYS A CA 1
ATOM 1626 C C . CYS A 1 210 ? -3.218 -20.626 -11.880 1.00 95.38 210 CYS A C 1
ATOM 1628 O O . CYS A 1 210 ? -3.523 -19.502 -12.289 1.00 95.38 210 CYS A O 1
ATOM 1630 N N . ASP A 1 211 ? -3.317 -20.966 -10.596 1.00 92.94 211 ASP A N 1
ATOM 1631 C CA . ASP A 1 211 ? -3.831 -20.058 -9.573 1.00 92.94 211 ASP A CA 1
ATOM 1632 C C . ASP A 1 211 ? -2.815 -18.966 -9.225 1.00 92.94 211 ASP A C 1
ATOM 1634 O O . ASP A 1 211 ? -3.201 -17.811 -9.076 1.00 92.94 211 ASP A O 1
ATOM 1638 N N . GLU A 1 212 ? -1.522 -19.285 -9.105 1.00 95.00 212 GLU A N 1
ATOM 1639 C CA . GLU A 1 212 ? -0.476 -18.320 -8.729 1.00 95.00 212 GLU A CA 1
ATOM 1640 C C . GLU A 1 212 ? 0.839 -18.478 -9.505 1.00 95.00 212 GLU A C 1
ATOM 1642 O O . GLU A 1 212 ? 1.122 -19.499 -10.137 1.00 95.00 212 GLU A O 1
ATOM 1647 N N . ALA A 1 213 ? 1.663 -17.431 -9.437 1.00 96.69 213 ALA A N 1
ATOM 1648 C CA . ALA A 1 213 ? 2.985 -17.384 -10.047 1.00 96.69 213 ALA A CA 1
ATOM 1649 C C . ALA A 1 213 ? 4.100 -17.504 -8.998 1.00 96.69 213 ALA A C 1
ATOM 1651 O O . ALA A 1 213 ? 4.104 -16.801 -7.988 1.00 96.69 213 ALA A O 1
ATOM 1652 N N . ILE A 1 214 ? 5.096 -18.341 -9.281 1.00 96.88 214 ILE A N 1
ATOM 1653 C CA . ILE A 1 214 ? 6.391 -18.357 -8.602 1.00 96.88 214 ILE A CA 1
ATOM 1654 C C . ILE A 1 214 ? 7.358 -17.544 -9.457 1.00 96.88 214 ILE A C 1
ATOM 1656 O O . ILE A 1 214 ? 7.589 -17.865 -10.622 1.00 96.88 214 ILE A O 1
ATOM 1660 N N . MET A 1 215 ? 7.924 -16.486 -8.884 1.00 96.69 215 MET A N 1
ATOM 1661 C CA . MET A 1 215 ? 8.906 -15.637 -9.556 1.00 96.69 215 MET A CA 1
ATOM 1662 C C . MET A 1 215 ? 10.296 -15.972 -9.038 1.00 96.69 215 MET A C 1
ATOM 1664 O O . MET A 1 215 ? 10.533 -15.905 -7.834 1.00 96.69 215 MET A O 1
ATOM 1668 N N . LEU A 1 216 ? 11.206 -16.293 -9.950 1.00 96.19 216 LEU A N 1
ATOM 1669 C CA . LEU A 1 216 ? 12.600 -16.579 -9.622 1.00 96.19 216 LEU A CA 1
ATOM 1670 C C . LEU A 1 216 ? 13.452 -15.316 -9.753 1.00 96.19 216 LEU A C 1
ATOM 1672 O O . LEU A 1 216 ? 13.140 -14.418 -10.544 1.00 96.19 216 LEU A O 1
ATOM 1676 N N . ASN A 1 217 ? 14.560 -15.270 -9.024 1.00 92.69 217 ASN A N 1
ATOM 1677 C CA . ASN A 1 217 ? 15.626 -14.302 -9.256 1.00 92.69 217 ASN A CA 1
ATOM 1678 C C . ASN A 1 217 ? 16.467 -14.668 -10.501 1.00 92.69 217 ASN A C 1
ATOM 1680 O O . ASN A 1 217 ? 16.201 -15.657 -11.201 1.00 92.69 217 ASN A O 1
ATOM 1684 N N . ASP A 1 218 ? 17.497 -13.866 -10.779 1.00 89.94 218 ASP A N 1
ATOM 1685 C CA . ASP A 1 218 ? 18.395 -14.050 -11.930 1.00 89.94 218 ASP A CA 1
ATOM 1686 C C . ASP A 1 218 ? 19.220 -15.345 -11.859 1.00 89.94 218 ASP A C 1
ATOM 1688 O O . ASP A 1 218 ? 19.602 -15.896 -12.889 1.00 89.94 218 ASP A O 1
ATOM 1692 N N . ALA A 1 219 ? 19.453 -15.871 -10.653 1.00 91.44 219 ALA A N 1
ATOM 1693 C CA . ALA A 1 219 ? 20.127 -17.148 -10.431 1.00 91.44 219 ALA A CA 1
ATOM 1694 C C . ALA A 1 219 ? 19.179 -18.361 -10.533 1.00 91.44 219 ALA A C 1
ATOM 1696 O O . ALA A 1 219 ? 19.639 -19.499 -10.462 1.00 91.44 219 ALA A O 1
ATOM 1697 N N . GLY A 1 220 ? 17.870 -18.143 -10.706 1.00 83.44 220 GLY A N 1
ATOM 1698 C CA . GLY A 1 220 ? 16.871 -19.210 -10.782 1.00 83.44 220 GLY A CA 1
ATOM 1699 C C . GLY A 1 220 ? 16.400 -19.754 -9.429 1.00 83.44 220 GLY A C 1
ATOM 1700 O O . GLY A 1 220 ? 15.817 -20.835 -9.407 1.00 83.44 220 GLY A O 1
ATOM 1701 N N . MET A 1 221 ? 16.637 -19.024 -8.333 1.00 66.81 221 MET A N 1
ATOM 1702 C CA . MET A 1 221 ? 16.110 -19.325 -6.991 1.00 66.81 221 MET A CA 1
ATOM 1703 C C . MET A 1 221 ? 14.972 -18.389 -6.594 1.00 66.81 221 MET A C 1
ATOM 1705 O O . MET A 1 221 ? 14.973 -17.222 -7.055 1.00 66.81 221 MET A O 1
#

pLDDT: mean 85.87, std 21.71, range [27.62, 98.81]

Sequence (221 aa):
MRPAPNQEARSRCMGAEPRTGFLLSVVAYSLGWMEPASHIWSDGELIPWDDATVHFLSHALQYGTAVFEGIRAYDTPEGTAVFRLHEHSLRLEASARAYGIPMRWSVEEIDQACVDLLRATELVSAYIRPQIFYGLGAIGLDPSTNEVHTMIGAFSFGAYLGEEGIRKGITTMVSSWRRISHNDFIPTAKGSGTYLNSVLAKQEAVRAGCDEAIMLNDAGM

Secondary structure (DSSP, 8-state):
-PPPPPTHHHHHTT-----S-----------PPPPP-SEEEETTEEEEGGG----TT-HHHHH--EEE--EEEE--TTS-EETTHHHHHHHHHHHHHHTTPPPSS-HHHHHHHHHHHHHHHT-SSEEEEEEEEE-S---SS--TTS-EEEEEEEE----TTHHHHHHH---EEE-SSPPPPTTTS-TTS-BGGGHHHHHHHHHHHHHTT-SEEEPP-TT--